Protein AF-A0AAD3ZHZ3-F1 (afdb_monomer)

Nearest PDB structures (foldseek):
  3f2b-assembly1_A  TM=9.298E-01  e=1.050E-28  Geobacillus kaustophilus
  3f2d-assembly1_A  TM=8.666E-01  e=8.266E-29  Geobacillus kaustophilus
  4jom-assembly1_A  TM=8.294E-01  e=5.078E-11  Escherichia coli K-12
  4gx9-assembly2_B  TM=8.125E-01  e=3.997E-11  Escherichia coli K-12
  4gx8-assembly1_A  TM=8.086E-01  e=4.244E-11  Escherichia coli K-12

Structure (mmCIF, N/CA/C/O backbone):
data_AF-A0AAD3ZHZ3-F1
#
_entry.id   AF-A0AAD3ZHZ3-F1
#
loop_
_atom_site.group_PDB
_atom_site.id
_atom_site.type_symbol
_atom_site.label_atom_id
_atom_site.label_alt_id
_atom_site.label_comp_id
_atom_site.label_asym_id
_atom_site.label_entity_id
_atom_site.label_seq_id
_atom_site.pdbx_PDB_ins_code
_atom_site.Cartn_x
_atom_site.Cartn_y
_atom_site.Cartn_z
_atom_site.occupancy
_atom_site.B_iso_or_equiv
_atom_site.auth_seq_id
_atom_site.auth_comp_id
_atom_site.auth_asym_id
_atom_site.auth_atom_id
_atom_site.pdbx_PDB_model_num
ATOM 1 N N . MET A 1 1 ? 20.723 -17.368 -16.466 1.00 86.06 1 MET A N 1
ATOM 2 C CA . MET A 1 1 ? 21.170 -17.571 -15.073 1.00 86.06 1 MET A CA 1
ATOM 3 C C . MET A 1 1 ? 20.750 -16.367 -14.244 1.00 86.06 1 MET A C 1
ATOM 5 O O . MET A 1 1 ? 20.610 -15.305 -14.849 1.00 86.06 1 MET A O 1
ATOM 9 N N . PRO A 1 2 ? 20.516 -16.524 -12.931 1.00 89.25 2 PRO A N 1
ATOM 10 C CA . PRO A 1 2 ? 20.309 -15.395 -12.025 1.00 89.25 2 PRO A CA 1
ATOM 11 C C . PRO A 1 2 ? 21.528 -14.468 -12.010 1.00 89.25 2 PRO A C 1
ATOM 13 O O . PRO A 1 2 ? 22.662 -14.941 -12.095 1.00 89.25 2 PRO A O 1
ATOM 16 N N . ILE A 1 3 ? 21.303 -13.160 -11.902 1.00 90.56 3 ILE A N 1
ATOM 17 C CA . ILE A 1 3 ? 22.370 -12.152 -11.933 1.00 90.56 3 ILE A CA 1
ATOM 18 C C . ILE A 1 3 ? 23.252 -12.253 -10.683 1.00 90.56 3 ILE A C 1
ATOM 20 O O . ILE A 1 3 ? 24.465 -12.127 -10.804 1.00 90.56 3 ILE A O 1
ATOM 24 N N . LYS A 1 4 ? 22.688 -12.597 -9.517 1.00 90.06 4 LYS A N 1
ATOM 25 C CA . LYS A 1 4 ? 23.453 -12.813 -8.269 1.00 90.06 4 LYS A CA 1
ATOM 26 C C . LYS A 1 4 ? 24.566 -13.869 -8.364 1.00 90.06 4 LYS A C 1
ATOM 28 O O . LYS A 1 4 ? 25.476 -13.881 -7.543 1.00 90.06 4 LYS A O 1
ATOM 33 N N . ASP A 1 5 ? 24.471 -14.788 -9.328 1.00 87.94 5 ASP A N 1
ATOM 34 C CA . ASP A 1 5 ? 25.435 -15.878 -9.500 1.00 87.94 5 ASP A CA 1
ATOM 35 C C . ASP A 1 5 ? 26.589 -15.465 -10.441 1.00 87.94 5 ASP A C 1
ATOM 37 O O . ASP A 1 5 ? 27.497 -16.252 -10.714 1.00 87.94 5 ASP A O 1
ATOM 41 N N . LEU A 1 6 ? 26.572 -14.229 -10.953 1.00 85.31 6 LEU A N 1
ATOM 42 C CA . LEU A 1 6 ? 27.539 -13.719 -11.915 1.00 85.31 6 LEU A CA 1
ATOM 43 C C . LEU A 1 6 ? 28.806 -13.224 -11.203 1.00 85.31 6 LEU A C 1
ATOM 45 O O . LEU A 1 6 ? 28.821 -12.202 -10.528 1.00 85.31 6 LEU A O 1
ATOM 49 N N . THR A 1 7 ? 29.909 -13.947 -11.389 1.00 73.75 7 THR A N 1
ATOM 50 C CA . THR A 1 7 ? 31.174 -13.707 -10.663 1.00 73.75 7 THR A CA 1
ATOM 51 C C . THR A 1 7 ? 32.251 -12.991 -11.490 1.00 73.75 7 THR A C 1
ATOM 53 O O . THR A 1 7 ? 33.363 -12.779 -11.013 1.00 73.75 7 THR A O 1
ATOM 56 N N . GLY A 1 8 ? 31.972 -12.641 -12.753 1.00 65.25 8 GLY A N 1
ATOM 57 C CA . GLY A 1 8 ? 32.906 -11.938 -13.652 1.00 65.25 8 GLY A CA 1
ATOM 58 C C . GLY A 1 8 ? 34.074 -12.785 -14.193 1.00 65.25 8 GLY A C 1
ATOM 59 O O . GLY A 1 8 ? 34.659 -12.433 -15.216 1.00 65.25 8 GLY A O 1
ATOM 60 N N . GLY A 1 9 ? 34.391 -13.924 -13.565 1.00 62.69 9 GLY A N 1
ATOM 61 C CA . GLY A 1 9 ? 35.457 -14.853 -13.971 1.00 62.69 9 GLY A CA 1
ATOM 62 C C . GLY A 1 9 ? 35.044 -15.932 -14.980 1.00 62.69 9 GLY A C 1
ATOM 63 O O . GLY A 1 9 ? 35.869 -16.767 -15.363 1.00 62.69 9 GLY A O 1
ATOM 64 N N . GLU A 1 10 ? 33.781 -15.951 -15.407 1.00 64.75 10 GLU A N 1
ATOM 65 C CA . GLU A 1 10 ? 33.266 -16.977 -16.311 1.00 64.75 10 GLU A CA 1
ATOM 66 C C . GLU A 1 10 ? 33.862 -16.843 -17.718 1.00 64.75 10 GLU A C 1
ATOM 68 O O . GLU A 1 10 ? 33.639 -15.869 -18.436 1.00 64.75 10 GLU A O 1
ATOM 73 N N . LYS A 1 11 ? 34.611 -17.864 -18.150 1.00 58.88 11 LYS A N 1
ATOM 74 C CA . LYS A 1 11 ? 35.133 -17.963 -19.518 1.00 58.88 11 LYS A CA 1
ATOM 75 C C . LYS A 1 11 ? 34.020 -18.427 -20.462 1.00 58.88 11 LYS A C 1
ATOM 77 O O . LYS A 1 11 ? 34.008 -19.580 -20.886 1.00 58.88 11 LYS A O 1
ATOM 82 N N . GLY A 1 12 ? 33.070 -17.551 -20.786 1.00 77.75 12 GLY A N 1
ATOM 83 C CA . GLY A 1 12 ? 31.964 -17.907 -21.674 1.00 77.75 12 GLY A CA 1
ATOM 84 C C . GLY A 1 12 ? 30.974 -16.785 -21.975 1.00 77.75 12 GLY A C 1
ATOM 85 O O . GLY A 1 12 ? 31.059 -15.681 -21.439 1.00 77.75 12 GLY A O 1
ATOM 86 N N . LYS A 1 13 ? 30.027 -17.086 -22.874 1.00 86.75 13 LYS A N 1
ATOM 87 C CA . LYS A 1 13 ? 28.818 -16.272 -23.043 1.00 86.75 13 LYS A CA 1
ATOM 88 C C . LYS A 1 13 ? 27.796 -16.687 -21.988 1.00 86.75 13 LYS A C 1
ATOM 90 O O . LYS A 1 13 ? 27.438 -17.861 -21.929 1.00 86.75 13 LYS A O 1
ATOM 95 N N . VAL A 1 14 ? 27.301 -15.724 -21.229 1.00 90.94 14 VAL A N 1
ATOM 96 C CA . VAL A 1 14 ? 26.225 -15.879 -20.249 1.00 90.94 14 VAL A CA 1
ATOM 97 C C . VAL A 1 14 ? 24.918 -15.386 -20.844 1.00 90.94 14 VAL A C 1
ATOM 99 O O . VAL A 1 14 ? 24.920 -14.560 -21.751 1.00 90.94 14 VAL A O 1
ATOM 102 N N . THR A 1 15 ? 23.793 -15.913 -20.367 1.00 92.00 15 THR A N 1
ATOM 103 C CA . THR A 1 15 ? 22.460 -15.406 -20.724 1.00 92.00 15 THR A CA 1
ATOM 104 C C . THR A 1 15 ? 21.742 -14.968 -19.460 1.00 92.00 15 THR A C 1
ATOM 106 O O . THR A 1 15 ? 21.564 -15.781 -18.546 1.00 92.00 15 THR A O 1
ATOM 109 N N . ILE A 1 16 ? 21.337 -13.703 -19.417 1.00 92.06 16 ILE A N 1
ATOM 110 C CA . ILE A 1 16 ? 20.593 -13.091 -18.315 1.00 92.06 16 ILE A CA 1
ATOM 111 C C . ILE A 1 16 ? 19.259 -12.547 -18.827 1.00 92.06 16 ILE A C 1
ATOM 113 O O . ILE A 1 16 ? 19.098 -12.291 -20.020 1.00 92.06 16 ILE A O 1
ATOM 117 N N . ALA A 1 17 ? 18.306 -12.376 -17.920 1.00 92.75 17 ALA A N 1
ATOM 118 C CA . ALA A 1 17 ? 17.041 -11.713 -18.193 1.00 92.75 17 ALA A CA 1
ATOM 119 C C . ALA A 1 17 ? 16.753 -10.738 -17.054 1.00 92.75 17 ALA A C 1
ATOM 121 O O . ALA A 1 17 ? 16.973 -11.090 -15.897 1.00 92.75 17 ALA A O 1
ATOM 122 N N . GLY A 1 18 ? 16.281 -9.534 -17.363 1.00 92.75 18 GLY A N 1
ATOM 123 C CA . GLY A 1 18 ? 16.033 -8.533 -16.331 1.00 92.75 18 GLY A CA 1
ATOM 124 C C . GLY A 1 18 ? 15.421 -7.241 -16.849 1.00 92.75 18 GLY A C 1
ATOM 125 O O . GLY A 1 18 ? 15.265 -7.038 -18.052 1.00 92.75 18 GLY A O 1
ATOM 126 N N . GLU A 1 19 ? 15.055 -6.386 -15.904 1.00 94.44 19 GLU A N 1
ATOM 127 C CA . GLU A 1 19 ? 14.573 -5.029 -16.127 1.00 94.44 19 GLU A CA 1
ATOM 128 C C . GLU A 1 19 ? 15.764 -4.098 -16.342 1.00 94.44 19 GLU A C 1
ATOM 130 O O . GLU A 1 19 ? 16.708 -4.087 -15.548 1.00 94.44 19 GLU A O 1
ATOM 135 N N . VAL A 1 20 ? 15.715 -3.297 -17.399 1.00 94.75 20 VAL A N 1
ATOM 136 C CA . VAL A 1 20 ? 16.660 -2.207 -17.628 1.00 94.75 20 VAL A CA 1
ATOM 137 C C . VAL A 1 20 ? 16.284 -1.052 -16.705 1.00 94.75 20 VAL A C 1
ATOM 139 O O . VAL A 1 20 ? 15.193 -0.501 -16.824 1.00 94.75 20 VAL A O 1
ATOM 142 N N . VAL A 1 21 ? 17.169 -0.666 -15.787 1.00 95.50 21 VAL A N 1
ATOM 143 C CA . VAL A 1 21 ? 16.919 0.442 -14.843 1.00 95.50 21 VAL A CA 1
ATOM 144 C C . VAL A 1 21 ? 17.585 1.745 -15.273 1.00 95.50 21 VAL A C 1
ATOM 146 O O . VAL A 1 21 ? 17.097 2.823 -14.941 1.00 95.50 21 VAL A O 1
ATOM 149 N N . GLU A 1 22 ? 18.665 1.657 -16.047 1.00 95.44 22 GLU A N 1
ATOM 150 C CA . GLU A 1 22 ? 19.401 2.809 -16.565 1.00 95.44 22 GLU A CA 1
ATOM 151 C C . GLU A 1 22 ? 19.914 2.517 -17.977 1.00 95.44 22 GLU A C 1
ATOM 153 O O . GLU A 1 22 ? 20.335 1.394 -18.268 1.00 95.44 22 GLU A O 1
ATOM 158 N N . VAL A 1 23 ? 19.886 3.536 -18.842 1.00 95.00 23 VAL A N 1
ATOM 159 C CA . VAL A 1 23 ? 20.406 3.493 -20.215 1.00 95.00 23 VAL A CA 1
ATOM 160 C C . VAL A 1 23 ? 21.213 4.759 -20.486 1.00 95.00 23 VAL A C 1
ATOM 162 O O . VAL A 1 23 ? 20.704 5.871 -20.351 1.00 95.00 23 VAL A O 1
ATOM 165 N N . GLY A 1 24 ? 22.460 4.598 -20.920 1.00 93.38 24 GLY A N 1
ATOM 166 C CA . GLY A 1 24 ? 23.342 5.676 -21.349 1.00 93.38 24 GLY A CA 1
ATOM 167 C C . GLY A 1 24 ? 23.922 5.397 -22.730 1.00 93.38 24 GLY A C 1
ATOM 168 O O . GLY A 1 24 ? 24.337 4.281 -23.017 1.00 93.38 24 GLY A O 1
ATOM 169 N N . TRP A 1 25 ? 23.991 6.419 -23.581 1.00 93.00 25 TRP A N 1
ATOM 170 C CA . TRP A 1 25 ? 24.540 6.305 -24.935 1.00 93.00 25 TRP A CA 1
ATOM 171 C C . TRP A 1 25 ? 25.722 7.250 -25.121 1.00 93.00 25 TRP A C 1
ATOM 173 O O . TRP A 1 25 ? 25.642 8.424 -24.751 1.00 93.00 25 TRP A O 1
ATOM 183 N N . ARG A 1 26 ? 26.797 6.770 -25.743 1.00 90.31 26 ARG A N 1
ATOM 184 C CA . ARG A 1 26 ? 27.962 7.579 -26.119 1.00 90.31 26 ARG A CA 1
ATOM 185 C C . ARG A 1 26 ? 28.335 7.312 -27.570 1.00 90.31 26 ARG A C 1
ATOM 187 O O . ARG A 1 26 ? 28.249 6.185 -28.035 1.00 90.31 26 ARG A O 1
ATOM 194 N N . SER A 1 27 ? 28.749 8.353 -28.282 1.00 86.88 27 SER A N 1
ATOM 195 C CA . SER A 1 27 ? 29.272 8.233 -29.645 1.00 86.88 27 SER A CA 1
ATOM 196 C C . SER A 1 27 ? 30.789 8.338 -29.620 1.00 86.88 27 SER A C 1
ATOM 198 O O . SER A 1 27 ? 31.339 9.191 -28.920 1.00 86.88 27 SER A O 1
ATOM 200 N N . ASN A 1 28 ? 31.465 7.482 -30.380 1.00 80.50 28 ASN A N 1
ATOM 201 C CA . ASN A 1 28 ? 32.910 7.552 -30.531 1.00 80.50 28 ASN A CA 1
ATOM 202 C C . ASN A 1 28 ? 33.309 8.462 -31.706 1.00 80.50 28 ASN A C 1
ATOM 204 O O . ASN A 1 28 ? 32.485 8.878 -32.522 1.00 80.50 28 ASN A O 1
ATOM 208 N N . GLN A 1 29 ? 34.604 8.775 -31.799 1.00 77.31 29 GLN A N 1
ATOM 209 C CA . GLN A 1 29 ? 35.159 9.641 -32.851 1.00 77.31 29 GLN A CA 1
ATOM 210 C C . GLN A 1 29 ? 35.003 9.061 -34.270 1.00 77.31 29 GLN A C 1
ATOM 212 O O . GLN A 1 29 ? 35.158 9.789 -35.245 1.00 77.31 29 GLN A O 1
ATOM 217 N N . PHE A 1 30 ? 34.681 7.769 -34.386 1.00 76.06 30 PHE A N 1
ATOM 218 C CA . PHE A 1 30 ? 34.495 7.042 -35.643 1.00 76.06 30 PHE A CA 1
ATOM 219 C C . PHE A 1 30 ? 33.017 6.912 -36.049 1.00 76.06 30 PHE A C 1
ATOM 221 O O . PHE A 1 30 ? 32.706 6.192 -36.993 1.00 76.06 30 PHE A O 1
ATOM 228 N N . GLY A 1 31 ? 32.103 7.591 -35.345 1.00 77.81 31 GLY A N 1
ATOM 229 C CA . GLY A 1 31 ? 30.670 7.590 -35.648 1.00 77.81 31 GLY A CA 1
ATOM 230 C C . GLY A 1 31 ? 29.904 6.357 -35.158 1.00 77.81 31 GLY A C 1
ATOM 231 O O . GLY A 1 31 ? 28.696 6.297 -35.359 1.00 77.81 31 GLY A O 1
ATOM 232 N N . LYS A 1 32 ? 30.565 5.407 -34.486 1.00 85.94 32 LYS A N 1
ATOM 233 C CA . LYS A 1 32 ? 29.906 4.269 -33.831 1.00 85.94 32 LYS A CA 1
ATOM 234 C C . LYS A 1 32 ? 29.327 4.680 -32.480 1.00 85.94 32 LYS A C 1
ATOM 236 O O . LYS A 1 32 ? 29.812 5.611 -31.826 1.00 85.94 32 LYS A O 1
ATOM 241 N N . VAL A 1 33 ? 28.293 3.963 -32.059 1.00 89.88 33 VAL A N 1
ATOM 242 C CA . VAL A 1 33 ? 27.574 4.182 -30.806 1.00 89.88 33 VAL A CA 1
ATOM 243 C C . VAL A 1 33 ? 27.898 3.061 -29.817 1.00 89.88 33 VAL A C 1
ATOM 245 O O . VAL A 1 33 ? 27.955 1.886 -30.169 1.00 89.88 33 VAL A O 1
ATOM 248 N N . GLU A 1 34 ? 28.101 3.438 -28.560 1.00 90.00 34 GLU A N 1
ATOM 249 C CA . GLU A 1 34 ? 28.230 2.538 -27.418 1.00 90.00 34 GLU A CA 1
ATOM 250 C C . GLU A 1 34 ? 27.065 2.781 -26.452 1.00 90.00 34 GLU A C 1
ATOM 252 O O . GLU A 1 34 ? 26.711 3.930 -26.158 1.00 90.00 34 GLU A O 1
ATOM 257 N N . GLY A 1 35 ? 26.466 1.696 -25.966 1.00 91.44 35 GLY A N 1
ATOM 258 C CA . GLY A 1 35 ? 25.399 1.716 -24.970 1.00 91.44 35 GLY A CA 1
ATOM 259 C C . GLY A 1 35 ? 25.882 1.162 -23.635 1.00 91.44 35 GLY A C 1
ATOM 260 O O . GLY A 1 35 ? 26.496 0.102 -23.594 1.00 91.44 35 GLY A O 1
ATOM 261 N N . THR A 1 36 ? 25.575 1.840 -22.537 1.00 93.44 36 THR A N 1
ATOM 262 C CA . THR A 1 36 ? 25.755 1.323 -21.177 1.00 93.44 36 THR A CA 1
ATOM 263 C C . THR A 1 36 ? 24.384 1.139 -20.554 1.00 93.44 36 THR A C 1
ATOM 265 O O . THR A 1 36 ? 23.619 2.095 -20.455 1.00 93.44 36 THR A O 1
ATOM 268 N N . LEU A 1 37 ? 24.083 -0.080 -20.126 1.00 95.00 37 LEU A N 1
ATOM 269 C CA . LEU A 1 37 ? 22.836 -0.446 -19.469 1.00 95.00 37 LEU A CA 1
ATOM 270 C C . LEU A 1 37 ? 23.131 -0.922 -18.053 1.00 95.00 37 LEU A C 1
ATOM 272 O O . LEU A 1 37 ? 24.155 -1.564 -17.810 1.00 95.00 37 LEU A O 1
ATOM 276 N N . VAL A 1 38 ? 22.197 -0.686 -17.143 1.00 95.06 38 VAL A N 1
ATOM 277 C CA . VAL A 1 38 ? 22.144 -1.389 -15.859 1.00 95.06 38 VAL A CA 1
ATOM 278 C C . VAL A 1 38 ? 20.901 -2.266 -15.877 1.00 95.06 38 VAL A C 1
ATOM 280 O O . VAL A 1 38 ? 19.797 -1.769 -16.103 1.00 95.06 38 VAL A O 1
ATOM 283 N N . VAL A 1 39 ? 21.087 -3.572 -15.686 1.00 94.94 39 VAL A N 1
ATOM 284 C CA . VAL A 1 39 ? 20.018 -4.577 -15.763 1.00 94.94 39 VAL A CA 1
ATOM 285 C C . VAL A 1 39 ? 19.902 -5.299 -14.428 1.00 94.94 39 VAL A C 1
ATOM 287 O O . VAL A 1 39 ? 20.914 -5.738 -13.885 1.00 94.94 39 VAL A O 1
ATOM 290 N N . THR A 1 40 ? 18.681 -5.452 -13.915 1.00 94.44 40 THR A N 1
ATOM 291 C CA . THR A 1 40 ? 18.400 -6.182 -12.671 1.00 94.44 40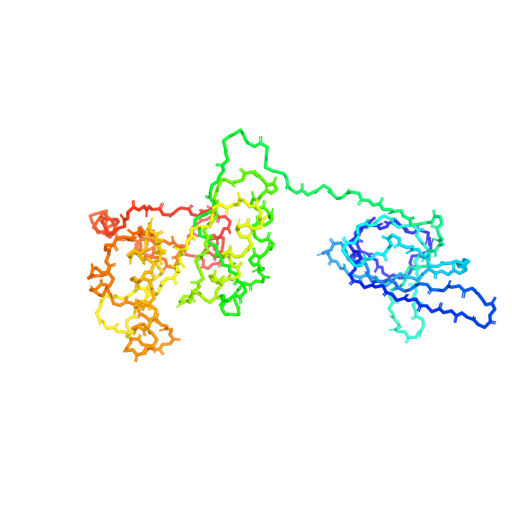 THR A CA 1
ATOM 292 C C . THR A 1 40 ? 17.351 -7.269 -12.871 1.00 94.44 40 THR A C 1
ATOM 294 O O . THR A 1 40 ? 16.336 -7.065 -13.532 1.00 94.44 40 THR A O 1
ATOM 297 N N . ASP A 1 41 ? 17.556 -8.427 -12.251 1.00 92.00 41 ASP A N 1
ATOM 298 C CA . ASP A 1 41 ? 16.557 -9.495 -12.139 1.00 92.00 41 ASP A CA 1
ATOM 299 C C . ASP A 1 41 ? 15.879 -9.499 -10.756 1.00 92.00 41 ASP A C 1
ATOM 301 O O . ASP A 1 41 ? 15.158 -10.434 -10.410 1.00 92.00 41 ASP A O 1
ATOM 305 N N . ARG A 1 42 ? 16.110 -8.436 -9.967 1.00 90.31 42 ARG A N 1
ATOM 306 C CA . ARG A 1 42 ? 15.724 -8.266 -8.555 1.00 90.31 42 ARG A CA 1
ATOM 307 C C . ARG A 1 42 ? 16.437 -9.191 -7.567 1.00 90.31 42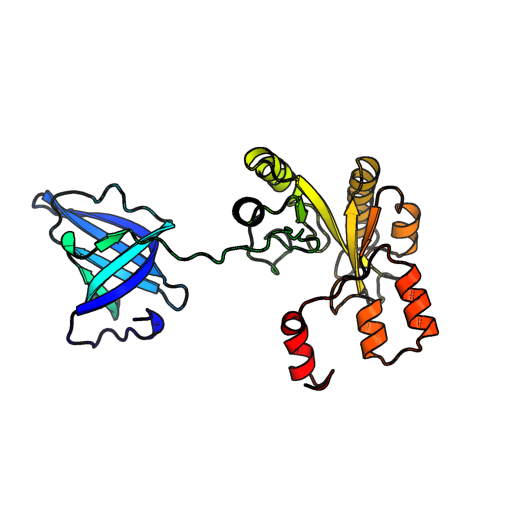 ARG A C 1
ATOM 309 O O . ARG A 1 42 ? 16.167 -9.090 -6.373 1.00 90.31 42 ARG A O 1
ATOM 316 N N . THR A 1 43 ? 17.337 -10.056 -8.030 1.00 92.00 43 THR A N 1
ATOM 317 C CA . THR A 1 43 ? 18.282 -10.773 -7.165 1.00 92.00 43 THR A CA 1
ATOM 318 C C . THR A 1 43 ? 19.593 -10.006 -7.038 1.00 92.00 43 THR A C 1
ATOM 320 O O . THR A 1 43 ? 20.127 -9.922 -5.937 1.00 92.00 43 THR A O 1
ATOM 323 N N . ASP A 1 44 ? 20.058 -9.406 -8.136 1.00 92.56 44 ASP A N 1
ATOM 324 C CA . ASP A 1 44 ? 21.192 -8.479 -8.183 1.00 92.56 44 ASP A CA 1
ATOM 325 C C . ASP A 1 44 ? 21.077 -7.568 -9.427 1.00 92.56 44 ASP A C 1
ATOM 327 O O . ASP A 1 44 ? 20.075 -7.605 -10.154 1.00 92.56 44 ASP A O 1
ATOM 331 N N . SER A 1 45 ? 22.069 -6.714 -9.667 1.00 94.00 45 SER A N 1
ATOM 332 C CA . SER A 1 45 ? 22.169 -5.834 -10.832 1.00 94.00 45 SER A CA 1
ATOM 333 C C . SER A 1 45 ? 23.541 -5.950 -11.486 1.00 94.00 45 SER A C 1
ATOM 335 O O . SER A 1 45 ? 24.554 -6.076 -10.809 1.00 94.00 45 SER A O 1
ATOM 337 N N . VAL A 1 46 ? 23.591 -5.868 -12.814 1.00 93.69 46 VAL A N 1
ATOM 338 C CA . VAL A 1 46 ? 24.849 -5.929 -13.568 1.00 93.69 46 VAL A CA 1
ATOM 339 C C . VAL A 1 46 ? 24.896 -4.867 -14.654 1.00 93.69 46 VAL A C 1
ATOM 341 O O . VAL A 1 46 ? 23.885 -4.522 -15.275 1.00 93.69 46 VAL A O 1
ATOM 344 N N . LYS A 1 47 ? 26.103 -4.358 -14.897 1.00 94.00 47 LYS A N 1
ATOM 345 C CA . LYS A 1 47 ? 26.393 -3.438 -15.992 1.00 94.00 47 LYS A CA 1
ATOM 346 C C . LYS A 1 47 ? 26.536 -4.216 -17.294 1.00 94.00 47 LYS A C 1
ATOM 348 O O . LYS A 1 47 ? 27.301 -5.178 -17.381 1.00 94.00 47 LYS A O 1
ATOM 353 N N . VAL A 1 48 ? 25.839 -3.768 -18.327 1.00 93.81 48 VAL A N 1
ATOM 354 C CA . VAL A 1 48 ? 25.957 -4.312 -19.677 1.00 93.81 48 VAL A CA 1
ATOM 355 C C . VAL A 1 48 ? 26.470 -3.226 -20.606 1.00 93.81 48 VAL A C 1
ATOM 357 O O . VAL A 1 48 ? 25.925 -2.125 -20.635 1.00 93.81 48 VAL A O 1
ATOM 360 N N . ARG A 1 49 ? 27.515 -3.527 -21.374 1.00 92.94 49 ARG A N 1
ATOM 361 C CA . ARG A 1 49 ? 28.014 -2.644 -22.428 1.00 92.94 49 ARG A CA 1
ATOM 362 C C . ARG A 1 49 ? 27.680 -3.230 -23.792 1.00 92.94 49 ARG A C 1
ATOM 364 O O . ARG A 1 49 ? 28.076 -4.354 -24.103 1.00 92.94 49 ARG A O 1
ATOM 371 N N . LEU A 1 50 ? 26.980 -2.434 -24.586 1.00 92.00 50 LEU A N 1
ATOM 372 C CA . LEU A 1 50 ? 26.743 -2.661 -25.999 1.00 92.00 50 LEU A CA 1
ATOM 373 C C . LEU A 1 50 ? 27.809 -1.918 -26.800 1.00 92.00 50 LEU A C 1
ATOM 375 O O . LEU A 1 50 ? 27.946 -0.701 -2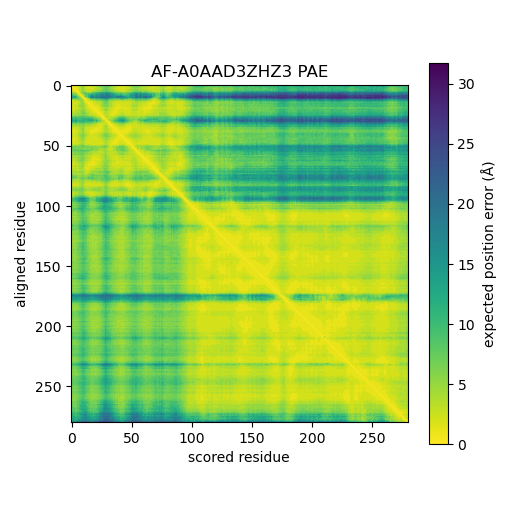6.662 1.00 92.00 50 LEU A O 1
ATOM 379 N N . THR A 1 51 ? 28.574 -2.640 -27.612 1.00 86.19 51 THR A N 1
ATOM 380 C CA . THR A 1 51 ? 29.669 -2.077 -28.417 1.00 86.19 51 THR A CA 1
ATOM 381 C C . THR A 1 51 ? 29.407 -2.248 -29.910 1.00 86.19 51 THR A C 1
ATOM 383 O O . THR A 1 51 ? 28.609 -3.090 -30.314 1.00 86.19 51 THR A O 1
ATOM 386 N N . ASP A 1 52 ? 30.109 -1.459 -30.728 1.00 81.94 52 ASP A N 1
ATOM 387 C CA . ASP A 1 52 ? 30.117 -1.541 -32.198 1.00 81.94 52 ASP A CA 1
ATOM 388 C C . ASP A 1 52 ? 28.779 -1.250 -32.913 1.00 81.94 52 ASP A C 1
ATOM 390 O O . ASP A 1 52 ? 28.625 -1.584 -34.091 1.00 81.94 52 ASP A O 1
ATOM 394 N N . LEU A 1 53 ? 27.847 -0.551 -32.254 1.00 84.94 53 LEU A N 1
ATOM 395 C CA . LEU A 1 53 ? 26.530 -0.231 -32.816 1.00 84.94 53 LEU A CA 1
ATOM 396 C C . LEU A 1 53 ? 26.606 0.877 -33.878 1.00 84.94 53 LEU A C 1
ATOM 398 O O . LEU A 1 53 ? 27.355 1.848 -33.733 1.00 84.94 53 LEU A O 1
ATOM 402 N N . ASP A 1 54 ? 25.791 0.760 -34.928 1.00 83.94 54 ASP A N 1
ATOM 403 C CA . ASP A 1 54 ? 25.641 1.797 -35.962 1.00 83.94 54 ASP A CA 1
ATOM 404 C C . ASP A 1 54 ? 24.720 2.943 -35.521 1.00 83.94 54 ASP A C 1
ATOM 406 O O . ASP A 1 54 ? 24.902 4.091 -35.928 1.00 83.94 54 ASP A O 1
ATOM 410 N N . ALA A 1 55 ? 23.748 2.650 -34.657 1.00 85.00 55 ALA A N 1
ATOM 411 C CA . ALA A 1 55 ? 22.800 3.617 -34.122 1.00 85.00 55 ALA A CA 1
ATOM 412 C C . ALA A 1 55 ? 22.388 3.259 -32.687 1.00 85.00 55 ALA A C 1
ATOM 414 O O . ALA A 1 55 ? 22.725 2.201 -32.157 1.00 85.00 55 ALA A O 1
ATOM 415 N N . LYS A 1 56 ? 21.656 4.169 -32.038 1.00 87.50 56 LYS A N 1
ATOM 416 C CA . LYS A 1 56 ? 21.017 3.887 -30.747 1.00 87.50 56 LYS A CA 1
ATOM 417 C C . LYS A 1 56 ? 19.855 2.920 -30.953 1.00 87.50 56 LYS A C 1
ATOM 419 O O . LYS A 1 56 ? 19.117 3.042 -31.926 1.00 87.50 56 LYS A O 1
ATOM 424 N N . ILE A 1 57 ? 19.645 2.035 -29.987 1.00 87.12 57 ILE A N 1
ATOM 425 C CA . ILE A 1 57 ? 18.488 1.141 -29.972 1.00 87.12 57 ILE A CA 1
ATOM 426 C C . ILE A 1 57 ? 17.291 1.920 -29.410 1.00 87.12 57 ILE A C 1
ATOM 428 O O . ILE A 1 57 ? 17.222 2.162 -28.208 1.00 87.12 57 ILE A O 1
ATOM 432 N N . GLU A 1 58 ? 16.368 2.347 -30.277 1.00 88.38 58 GLU A N 1
ATOM 433 C CA . GLU A 1 58 ? 15.274 3.265 -29.902 1.00 88.38 58 GLU A CA 1
ATOM 434 C C . GLU A 1 58 ? 14.271 2.671 -28.908 1.00 88.38 58 GLU A C 1
ATOM 436 O O . GLU A 1 58 ? 13.727 3.397 -28.083 1.00 88.38 58 GLU A O 1
ATOM 441 N N . TRP A 1 59 ? 14.038 1.357 -28.958 1.00 90.44 59 TRP A N 1
ATOM 442 C CA . TRP A 1 59 ? 13.090 0.680 -28.068 1.00 90.44 59 TRP A CA 1
ATOM 443 C C . TRP A 1 59 ? 13.644 0.430 -26.658 1.00 90.44 59 TRP A C 1
ATOM 445 O O . TRP A 1 59 ? 12.919 -0.048 -25.790 1.00 90.44 59 TRP A O 1
ATOM 455 N N . LEU A 1 60 ? 14.929 0.708 -26.426 1.00 90.94 60 LEU A N 1
ATOM 456 C CA . LEU A 1 60 ? 15.603 0.389 -25.177 1.00 90.94 60 LEU A CA 1
ATOM 457 C C . LEU A 1 60 ? 15.534 1.571 -24.204 1.00 90.94 60 LEU A C 1
ATOM 459 O O . LEU A 1 60 ? 16.374 2.473 -24.225 1.00 90.94 60 LEU A O 1
ATOM 463 N N . GLU A 1 61 ? 14.539 1.533 -23.323 1.00 91.94 61 GLU A N 1
ATOM 464 C CA . GLU A 1 61 ? 14.295 2.551 -22.297 1.00 91.94 61 GLU A CA 1
ATOM 465 C C . GLU A 1 61 ? 14.209 1.949 -20.879 1.00 91.94 61 GLU A C 1
ATOM 467 O O . GLU A 1 61 ? 13.922 0.752 -20.737 1.00 91.94 61 GLU A O 1
ATOM 472 N N . PRO A 1 62 ? 14.445 2.743 -19.812 1.00 93.25 62 PRO A N 1
ATOM 473 C CA . PRO A 1 62 ? 14.230 2.286 -18.440 1.00 93.25 62 PRO A CA 1
ATOM 474 C C . PRO A 1 62 ? 12.817 1.719 -18.230 1.00 93.25 62 PRO A C 1
ATOM 476 O O . PRO A 1 62 ? 11.826 2.347 -18.594 1.00 93.25 62 PRO A O 1
ATOM 479 N N . GLY A 1 63 ? 12.727 0.535 -17.623 1.00 88.75 63 GLY A N 1
ATOM 480 C CA . GLY A 1 63 ? 11.495 -0.244 -17.455 1.00 88.75 63 GLY A CA 1
ATOM 481 C C . GLY A 1 63 ? 11.289 -1.335 -18.514 1.00 88.75 63 GLY A C 1
ATOM 482 O O . GLY A 1 63 ? 10.422 -2.192 -18.342 1.00 88.75 63 GLY A O 1
ATOM 483 N N . THR A 1 64 ? 12.098 -1.355 -19.580 1.00 91.31 64 THR A N 1
ATOM 484 C CA . THR A 1 64 ? 12.069 -2.432 -20.580 1.00 91.31 64 THR A CA 1
ATOM 485 C C . THR A 1 64 ? 12.651 -3.709 -19.991 1.00 91.31 64 THR A C 1
ATOM 487 O O . THR A 1 64 ? 13.722 -3.694 -19.384 1.00 91.31 64 THR A O 1
ATOM 490 N N . TYR A 1 65 ? 11.981 -4.836 -20.210 1.00 92.50 65 TYR A N 1
ATOM 491 C CA . TYR A 1 65 ? 12.535 -6.143 -19.883 1.00 92.50 65 TYR A CA 1
ATOM 492 C C . TYR A 1 65 ? 13.254 -6.732 -21.083 1.00 92.50 65 TYR A C 1
ATOM 494 O O . TYR A 1 65 ? 12.728 -6.748 -22.196 1.00 92.50 65 TYR A O 1
ATOM 502 N N . VAL A 1 66 ? 14.460 -7.231 -20.846 1.00 93.56 66 VAL A N 1
ATOM 503 C CA . VAL A 1 66 ? 15.329 -7.764 -21.893 1.00 93.56 66 VAL A CA 1
ATOM 504 C C . VAL A 1 66 ? 15.842 -9.142 -21.521 1.00 93.56 66 VAL A C 1
ATOM 506 O O . VAL A 1 66 ? 16.057 -9.451 -20.348 1.00 93.56 66 VAL A O 1
ATOM 509 N N . VAL A 1 67 ? 16.055 -9.968 -22.539 1.00 93.50 67 VAL A N 1
ATOM 510 C CA . VAL A 1 67 ? 16.936 -11.134 -22.465 1.00 93.50 67 VAL A CA 1
ATOM 511 C C . VAL A 1 67 ? 18.203 -10.773 -23.219 1.00 93.50 67 VAL A C 1
ATOM 513 O O . VAL A 1 67 ? 18.145 -10.264 -24.339 1.00 93.50 67 VAL A O 1
ATOM 516 N N . LEU A 1 68 ? 19.346 -11.022 -22.590 1.00 92.44 68 LEU A N 1
ATOM 517 C CA . LEU A 1 68 ? 20.644 -10.646 -23.121 1.00 92.44 68 LEU A CA 1
ATOM 518 C C . LEU A 1 68 ? 21.626 -11.805 -23.031 1.00 92.44 68 LEU A C 1
ATOM 520 O O . LEU A 1 68 ? 21.739 -12.456 -21.990 1.00 92.44 68 LEU A O 1
ATOM 524 N N . ARG A 1 69 ? 22.366 -12.037 -24.115 1.00 93.25 69 ARG A N 1
ATOM 525 C CA . ARG A 1 69 ? 23.406 -13.061 -24.196 1.00 93.25 69 ARG A CA 1
ATOM 526 C C . ARG A 1 69 ? 24.756 -12.441 -24.536 1.00 93.25 69 ARG A C 1
ATOM 528 O O . ARG A 1 69 ? 25.067 -12.281 -25.702 1.00 93.25 69 ARG A O 1
ATOM 535 N N . GLY A 1 70 ? 25.597 -12.181 -23.543 1.00 92.00 70 GLY A N 1
ATOM 536 C CA . GLY A 1 70 ? 26.901 -11.543 -23.759 1.00 92.00 70 GLY A CA 1
ATOM 537 C C . GLY A 1 70 ? 28.058 -12.288 -23.110 1.00 92.00 70 GLY A C 1
ATOM 538 O O . GLY A 1 70 ? 27.869 -13.262 -22.386 1.00 92.00 70 GLY A O 1
ATOM 539 N N . ARG A 1 71 ? 29.288 -11.845 -23.369 1.00 90.81 71 ARG A N 1
ATOM 540 C CA . ARG A 1 71 ? 30.487 -12.358 -22.690 1.00 90.81 71 ARG A CA 1
ATOM 541 C C . ARG A 1 71 ? 30.602 -11.716 -21.314 1.00 90.81 71 ARG A C 1
ATOM 543 O O . ARG A 1 71 ? 30.646 -10.492 -21.223 1.00 90.81 71 ARG A O 1
ATOM 550 N N . SER A 1 72 ? 30.681 -12.539 -20.272 1.00 89.75 72 SER A N 1
ATOM 551 C CA . SER A 1 72 ? 30.994 -12.054 -18.927 1.00 89.75 72 SER A CA 1
ATOM 552 C C . SER A 1 72 ? 32.475 -11.688 -18.843 1.00 89.75 72 SER A C 1
ATOM 554 O O . SER A 1 72 ? 33.334 -12.381 -19.392 1.00 89.75 72 SER A O 1
ATOM 556 N N . GLY A 1 73 ? 32.780 -10.610 -18.137 1.00 87.19 73 GLY A N 1
ATOM 557 C CA . GLY A 1 73 ? 34.136 -10.199 -17.814 1.00 87.19 73 GLY A CA 1
ATOM 558 C C . GLY A 1 73 ? 34.161 -9.324 -16.571 1.00 87.19 73 GLY A C 1
ATOM 559 O O . GLY A 1 73 ? 33.141 -9.130 -15.914 1.00 87.19 73 GLY A O 1
ATOM 560 N N . ILE A 1 74 ? 35.336 -8.782 -16.266 1.00 86.19 74 ILE A N 1
ATOM 561 C CA . ILE A 1 74 ? 35.518 -7.782 -15.214 1.00 86.19 74 ILE A CA 1
ATOM 562 C C . ILE A 1 74 ? 35.941 -6.482 -15.883 1.00 86.19 74 ILE A C 1
ATOM 564 O O . ILE A 1 74 ? 36.885 -6.450 -16.682 1.00 86.19 74 ILE A O 1
ATOM 568 N N . ASP A 1 75 ? 35.231 -5.415 -15.553 1.00 83.81 75 ASP A N 1
ATOM 569 C CA . ASP A 1 75 ? 35.582 -4.066 -15.940 1.00 83.81 75 ASP A CA 1
ATOM 570 C C . ASP A 1 75 ? 36.862 -3.648 -15.220 1.00 83.81 75 ASP A C 1
ATOM 572 O O . ASP A 1 75 ? 36.918 -3.625 -13.996 1.00 83.81 75 ASP A O 1
ATOM 576 N N . ARG A 1 76 ? 37.921 -3.316 -15.959 1.00 82.19 76 ARG A N 1
ATOM 577 C CA . ARG A 1 76 ? 39.199 -2.937 -15.335 1.00 82.19 76 ARG A CA 1
ATOM 578 C C . ARG A 1 76 ? 39.152 -1.576 -14.649 1.00 82.19 76 ARG A C 1
ATOM 580 O O . ARG A 1 76 ? 40.026 -1.304 -13.834 1.00 82.19 76 ARG A O 1
ATOM 587 N N . PHE A 1 77 ? 38.203 -0.720 -15.022 1.00 82.81 77 PHE A N 1
ATOM 588 C CA . PHE A 1 77 ? 38.078 0.605 -14.429 1.00 82.81 77 PHE A CA 1
ATOM 589 C C . PHE A 1 77 ? 37.334 0.531 -13.093 1.00 82.81 77 PHE A C 1
ATOM 591 O O . PHE A 1 77 ? 37.845 1.008 -12.086 1.00 82.81 77 PHE A O 1
ATOM 598 N N . ASP A 1 78 ? 36.185 -0.147 -13.082 1.00 81.81 78 ASP A N 1
ATOM 599 C CA . ASP A 1 78 ? 35.324 -0.253 -11.896 1.00 81.81 78 ASP A CA 1
ATOM 600 C C . ASP A 1 78 ? 35.654 -1.473 -11.014 1.00 81.81 78 ASP A C 1
ATOM 602 O O . ASP A 1 78 ? 35.235 -1.543 -9.867 1.00 81.81 78 ASP A O 1
ATOM 606 N N . SER A 1 79 ? 36.436 -2.435 -11.521 1.00 84.88 79 SER A N 1
ATOM 607 C CA . SER A 1 79 ? 36.683 -3.745 -10.888 1.00 84.88 79 SER A CA 1
ATOM 608 C C . SER A 1 79 ? 35.409 -4.558 -10.614 1.00 84.88 79 SER A C 1
ATOM 610 O O . SER A 1 79 ? 35.399 -5.427 -9.745 1.00 84.88 79 SER A O 1
ATOM 612 N N . GLU A 1 80 ? 34.352 -4.311 -11.389 1.00 86.56 80 GLU A N 1
ATOM 613 C CA . GLU A 1 80 ? 33.042 -4.958 -11.265 1.00 86.56 80 GLU A CA 1
ATOM 614 C C . GLU A 1 80 ? 32.763 -5.921 -12.428 1.00 86.56 80 GLU A C 1
ATOM 616 O O . GLU A 1 80 ? 33.299 -5.738 -13.530 1.00 86.56 80 GLU A O 1
ATOM 621 N N . PRO A 1 81 ? 31.907 -6.940 -12.236 1.00 87.75 81 PRO A N 1
ATOM 622 C CA . PRO A 1 81 ? 31.445 -7.769 -13.336 1.00 87.75 81 PRO A CA 1
ATOM 623 C C . PRO A 1 81 ? 30.685 -6.955 -14.391 1.00 87.75 81 PRO A C 1
ATOM 625 O O . PRO A 1 81 ? 29.806 -6.151 -14.082 1.00 87.75 81 PRO A O 1
ATOM 628 N N . VAL A 1 82 ? 31.009 -7.195 -15.658 1.00 91.25 82 VAL A N 1
ATOM 629 C CA . VAL A 1 82 ? 30.381 -6.540 -16.809 1.00 91.25 82 VAL A CA 1
ATOM 630 C C . VAL A 1 82 ? 30.051 -7.573 -17.872 1.00 91.25 82 VAL A C 1
ATOM 632 O O . VAL A 1 82 ? 30.813 -8.516 -18.102 1.00 91.25 82 VAL A O 1
ATOM 635 N N . ILE A 1 83 ? 28.924 -7.383 -18.549 1.00 92.12 83 ILE A N 1
ATOM 636 C CA . ILE A 1 83 ? 28.566 -8.179 -19.720 1.00 92.12 83 ILE A CA 1
ATOM 637 C C . ILE A 1 83 ? 28.803 -7.345 -20.975 1.00 92.12 83 ILE A C 1
ATOM 639 O O . ILE A 1 83 ? 28.298 -6.232 -21.095 1.00 92.12 83 ILE A O 1
ATOM 643 N N . LEU A 1 84 ? 29.564 -7.893 -21.919 1.00 91.31 84 LEU A N 1
ATOM 644 C CA . LEU A 1 84 ? 29.769 -7.311 -23.244 1.00 91.31 84 LEU A CA 1
ATOM 645 C C . LEU A 1 84 ? 28.857 -8.025 -24.244 1.00 91.31 84 LEU A C 1
ATOM 647 O O . LEU A 1 84 ? 28.970 -9.245 -24.392 1.00 91.31 84 LEU A O 1
ATOM 651 N N . ALA A 1 85 ? 27.976 -7.287 -24.912 1.00 91.88 85 ALA A N 1
ATOM 652 C CA . ALA A 1 85 ? 27.037 -7.833 -25.892 1.00 91.88 85 ALA A CA 1
ATOM 653 C C . ALA A 1 85 ? 26.963 -6.964 -27.157 1.00 91.88 85 ALA A C 1
ATOM 655 O O . ALA A 1 85 ? 27.205 -5.761 -27.104 1.00 91.88 85 ALA A O 1
ATOM 656 N N . GLY A 1 86 ? 26.648 -7.582 -28.294 1.00 88.44 86 GLY A N 1
ATOM 657 C CA . GLY A 1 86 ? 26.308 -6.882 -29.539 1.00 88.44 86 GLY A CA 1
ATOM 658 C C . GLY A 1 86 ? 24.812 -6.566 -29.672 1.00 88.44 86 GLY A C 1
ATOM 659 O O . GLY A 1 86 ? 24.010 -6.922 -28.810 1.00 88.44 86 GLY A O 1
ATOM 660 N N . GLU A 1 87 ? 24.427 -5.937 -30.786 1.00 84.06 87 GLU A N 1
ATOM 661 C CA . GLU A 1 87 ? 23.021 -5.623 -31.103 1.00 84.06 87 GLU A CA 1
ATOM 662 C C . GLU A 1 87 ? 22.153 -6.883 -31.243 1.00 84.06 87 GLU A C 1
ATOM 664 O O . GLU A 1 87 ? 21.077 -6.967 -30.662 1.00 84.06 87 GLU A O 1
ATOM 669 N N . ASP A 1 88 ? 22.666 -7.914 -31.919 1.00 86.19 88 ASP A N 1
ATOM 670 C CA . ASP A 1 88 ? 21.959 -9.189 -32.134 1.00 86.19 88 ASP A CA 1
ATOM 671 C C . ASP A 1 88 ? 21.853 -10.058 -30.864 1.00 86.19 88 ASP A C 1
ATOM 673 O O . ASP A 1 88 ? 21.295 -11.158 -30.877 1.00 86.19 88 ASP A O 1
ATOM 677 N N . GLU A 1 89 ? 22.449 -9.605 -29.762 1.00 89.94 89 GLU A N 1
ATOM 678 C CA . GLU A 1 89 ? 22.549 -10.338 -28.502 1.00 89.94 89 GLU A CA 1
ATOM 679 C C . GLU A 1 89 ? 21.602 -9.813 -27.420 1.00 89.94 89 GLU A C 1
ATOM 681 O O . GLU A 1 89 ? 21.589 -10.352 -26.308 1.00 89.94 89 GLU A O 1
ATOM 686 N N . ILE A 1 90 ? 20.794 -8.802 -27.743 1.00 91.69 90 ILE A N 1
ATOM 687 C CA . ILE A 1 90 ? 19.767 -8.237 -26.874 1.00 91.69 90 ILE A CA 1
ATOM 688 C C . ILE A 1 90 ? 18.403 -8.306 -27.561 1.00 91.69 90 ILE A C 1
ATOM 690 O O . ILE A 1 90 ? 18.246 -7.937 -28.720 1.00 91.69 90 ILE A O 1
ATOM 694 N N . ALA A 1 91 ? 17.393 -8.772 -26.833 1.00 92.19 91 ALA A N 1
ATOM 695 C CA . ALA A 1 91 ? 16.024 -8.808 -27.325 1.00 92.19 91 ALA A CA 1
ATOM 696 C C . ALA A 1 91 ? 15.042 -8.404 -26.219 1.00 92.19 91 ALA A C 1
ATOM 698 O O . ALA A 1 91 ? 15.275 -8.731 -25.048 1.00 92.19 91 ALA A O 1
ATOM 699 N N . PRO A 1 92 ? 13.931 -7.726 -26.562 1.00 91.50 92 PRO A N 1
ATOM 700 C CA . PRO A 1 92 ? 12.866 -7.475 -25.607 1.00 91.50 92 PRO A CA 1
ATOM 701 C C . PRO A 1 92 ? 12.240 -8.800 -25.164 1.00 91.50 92 PRO A C 1
ATOM 703 O O . PRO A 1 92 ? 12.086 -9.744 -25.942 1.00 91.50 92 PRO A O 1
ATOM 706 N N . CYS A 1 93 ? 11.871 -8.863 -23.894 1.00 87.56 93 CYS A N 1
ATOM 707 C CA . CYS A 1 93 ? 11.291 -10.029 -23.251 1.00 87.56 93 CYS A CA 1
ATOM 708 C C . CYS A 1 93 ? 10.005 -9.626 -22.533 1.00 87.56 93 CYS A C 1
ATOM 710 O O . CYS A 1 93 ? 9.946 -8.582 -21.886 1.00 87.56 93 CYS A O 1
ATOM 712 N N . GLN A 1 94 ? 8.973 -10.464 -22.626 1.00 78.94 94 GLN A N 1
ATOM 713 C CA . GLN A 1 94 ? 7.799 -10.329 -21.774 1.00 78.94 94 GLN A CA 1
ATOM 714 C C . GLN A 1 94 ? 8.045 -11.067 -20.464 1.00 78.94 94 GLN A C 1
ATOM 716 O O . GLN A 1 94 ? 8.340 -12.260 -20.461 1.00 78.94 94 GLN A O 1
ATOM 721 N N . VAL A 1 95 ? 7.898 -10.363 -19.345 1.00 74.94 95 VAL A N 1
ATOM 722 C CA . VAL A 1 95 ? 7.935 -11.004 -18.032 1.00 74.94 95 VAL A CA 1
ATOM 723 C C . VAL A 1 95 ? 6.573 -11.580 -17.713 1.00 74.94 95 VAL A C 1
ATOM 725 O O . VAL A 1 95 ? 5.557 -10.887 -17.790 1.00 74.94 95 VAL A O 1
ATOM 728 N N . GLU A 1 96 ? 6.569 -12.837 -17.279 1.00 72.94 96 GLU A N 1
ATOM 729 C CA . GLU A 1 96 ? 5.422 -13.418 -16.596 1.00 72.94 96 GLU A CA 1
ATOM 730 C C . GLU A 1 96 ? 5.230 -12.708 -15.252 1.00 72.94 96 GLU A C 1
ATOM 732 O O . GLU A 1 96 ? 5.807 -13.048 -14.218 1.00 72.94 96 GLU A O 1
ATOM 737 N N . CYS A 1 97 ? 4.429 -11.649 -15.272 1.00 77.44 97 CYS A N 1
ATOM 738 C CA . CYS A 1 97 ? 3.945 -11.015 -14.061 1.00 77.44 97 CYS A CA 1
ATOM 739 C C . CYS A 1 97 ? 2.930 -11.937 -13.381 1.00 77.44 97 CYS A C 1
ATOM 741 O O . CYS A 1 97 ? 2.149 -12.612 -14.049 1.00 77.44 97 CYS A O 1
ATOM 743 N N . ARG A 1 98 ? 2.886 -11.925 -12.042 1.00 88.19 98 ARG A N 1
ATOM 744 C CA . ARG A 1 98 ? 1.834 -12.622 -11.288 1.00 88.19 98 ARG A CA 1
ATOM 745 C C . ARG A 1 98 ? 0.464 -12.192 -11.813 1.00 88.19 98 ARG A C 1
ATOM 747 O O . ARG A 1 98 ? 0.152 -11.001 -11.799 1.00 88.19 98 ARG A O 1
ATOM 754 N N . GLN A 1 99 ? -0.350 -13.164 -12.201 1.00 90.06 99 GLN A N 1
ATOM 755 C CA . GLN A 1 99 ? -1.710 -12.946 -12.680 1.00 90.06 99 GLN A CA 1
ATOM 756 C C . GLN A 1 99 ? -2.727 -13.324 -11.602 1.00 90.06 99 GLN A C 1
ATOM 758 O O . GLN A 1 99 ? -2.516 -14.260 -10.832 1.00 90.06 99 GLN A O 1
ATOM 763 N N . ASP A 1 100 ? -3.843 -12.603 -11.572 1.00 94.62 100 ASP A N 1
ATOM 764 C CA . ASP A 1 100 ? -5.038 -12.996 -10.832 1.00 94.62 100 ASP A CA 1
ATOM 765 C C . ASP A 1 100 ? -5.989 -13.690 -11.817 1.00 94.62 100 ASP A C 1
ATOM 767 O O . ASP A 1 100 ? -6.623 -13.044 -12.655 1.00 94.62 100 ASP A O 1
ATOM 771 N N . LEU A 1 101 ? -6.063 -15.019 -11.733 1.00 95.19 101 LEU A N 1
ATOM 772 C CA . LEU A 1 101 ? -6.887 -15.852 -12.616 1.00 95.19 101 LEU A CA 1
ATOM 773 C C . LEU A 1 101 ? -8.227 -16.252 -11.987 1.00 95.19 101 LEU A C 1
ATOM 775 O O . LEU A 1 101 ? -9.011 -16.959 -12.616 1.00 95.19 101 LEU A O 1
ATOM 779 N N . HIS A 1 102 ? -8.508 -15.816 -10.756 1.00 96.06 102 HIS A N 1
ATOM 780 C CA . HIS A 1 102 ? -9.723 -16.227 -10.062 1.00 96.06 102 HIS A CA 1
ATOM 781 C C . HIS A 1 102 ? -10.954 -15.544 -10.693 1.00 96.06 102 HIS A C 1
ATOM 783 O O . HIS A 1 102 ? -10.868 -14.362 -11.042 1.00 96.06 102 HIS A O 1
ATOM 789 N N . PRO A 1 103 ? -12.090 -16.243 -10.883 1.00 94.69 103 PRO A N 1
ATOM 790 C CA . PRO A 1 103 ? -13.281 -15.645 -11.491 1.00 94.69 103 PRO A CA 1
ATOM 791 C C . PRO A 1 103 ? -13.872 -14.523 -10.627 1.00 94.69 103 PRO A C 1
ATOM 793 O O . PRO A 1 103 ? -14.252 -13.474 -11.142 1.00 94.69 103 PRO A O 1
ATOM 796 N N . GLU A 1 104 ? -13.904 -14.720 -9.310 1.00 96.31 104 GLU A N 1
ATOM 797 C CA . GLU A 1 104 ? -14.315 -13.696 -8.352 1.00 96.31 104 GLU A CA 1
ATOM 798 C C . GLU A 1 104 ? -13.100 -12.891 -7.903 1.00 96.31 104 GLU A C 1
ATOM 800 O O . GLU A 1 104 ? -12.138 -13.448 -7.370 1.00 96.31 104 GLU A O 1
ATOM 805 N N . LYS A 1 105 ? -13.130 -11.579 -8.142 1.00 96.81 105 LYS A N 1
ATOM 806 C CA . LYS A 1 105 ? -11.990 -10.699 -7.885 1.00 96.81 105 LYS A CA 1
ATOM 807 C C . LYS A 1 105 ? -11.980 -10.192 -6.449 1.00 96.81 105 LYS A C 1
ATOM 809 O O . LYS A 1 105 ? -12.995 -9.723 -5.935 1.00 96.81 105 LYS A O 1
ATOM 814 N N . ARG A 1 106 ? -10.802 -10.256 -5.824 1.00 97.31 106 ARG A N 1
ATOM 815 C CA . ARG A 1 106 ? -10.541 -9.735 -4.477 1.00 97.31 106 ARG A CA 1
ATOM 816 C C . ARG A 1 106 ? -10.632 -8.203 -4.455 1.00 97.31 106 ARG A C 1
ATOM 818 O O . ARG A 1 106 ? -10.425 -7.537 -5.466 1.00 97.31 106 ARG A O 1
ATOM 825 N N . VAL A 1 107 ? -10.906 -7.655 -3.274 1.00 98.19 107 VAL A N 1
ATOM 826 C CA . VAL A 1 107 ? -10.679 -6.246 -2.933 1.00 98.19 107 VAL A CA 1
ATOM 827 C C . VAL A 1 107 ? -9.648 -6.200 -1.812 1.00 98.19 107 VAL A C 1
ATOM 829 O O . VAL A 1 107 ? -9.808 -6.885 -0.803 1.00 98.19 107 VAL A O 1
ATOM 832 N N . GLU A 1 108 ? -8.585 -5.421 -1.998 1.00 98.19 108 GLU A N 1
ATOM 833 C CA . GLU A 1 108 ? -7.636 -5.130 -0.922 1.00 98.19 108 GLU A CA 1
ATOM 834 C C . GLU A 1 108 ? -8.220 -4.044 -0.013 1.00 98.19 108 GLU A C 1
ATOM 836 O O . GLU A 1 108 ? -8.649 -2.997 -0.506 1.00 98.19 108 GLU A O 1
ATOM 841 N N . LEU A 1 109 ? -8.260 -4.309 1.293 1.00 98.50 109 LEU A N 1
ATOM 842 C CA . LEU A 1 109 ? -8.856 -3.427 2.304 1.00 98.50 109 LEU A CA 1
ATOM 843 C C . LEU A 1 109 ? -7.820 -2.827 3.261 1.00 98.50 109 LEU A C 1
ATOM 845 O O . LEU A 1 109 ? -8.153 -1.878 3.965 1.00 98.50 109 LEU A O 1
ATOM 849 N N . HIS A 1 110 ? -6.583 -3.331 3.238 1.00 98.38 110 HIS A N 1
ATOM 850 C CA . HIS A 1 110 ? -5.505 -2.891 4.114 1.00 98.38 110 HIS A CA 1
ATOM 851 C C . HIS A 1 110 ? -4.203 -2.794 3.307 1.00 98.38 110 HIS A C 1
ATOM 853 O O . HIS A 1 110 ? -3.615 -3.804 2.923 1.00 98.38 110 HIS A O 1
ATOM 859 N N . LEU A 1 111 ? -3.770 -1.569 2.989 1.00 98.00 111 LEU A N 1
ATOM 860 C CA . LEU A 1 111 ? -2.597 -1.324 2.148 1.00 98.00 111 LEU A CA 1
ATOM 861 C C . LEU A 1 111 ? -1.879 -0.023 2.509 1.00 98.00 111 LEU A C 1
ATOM 863 O O . LEU A 1 111 ? -2.487 1.048 2.572 1.00 98.00 111 LEU A O 1
ATOM 867 N N . HIS A 1 112 ? -0.555 -0.132 2.616 1.00 98.25 112 HIS A N 1
ATOM 868 C CA . HIS A 1 112 ? 0.359 0.970 2.896 1.00 98.25 112 HIS A CA 1
ATOM 869 C C . HIS A 1 112 ? 1.048 1.472 1.634 1.00 98.25 112 HIS A C 1
ATOM 871 O O . HIS A 1 112 ? 1.556 0.700 0.814 1.00 98.25 112 HIS A O 1
ATOM 877 N N . THR A 1 113 ? 1.135 2.787 1.517 1.00 98.19 113 THR A N 1
ATOM 878 C CA . THR A 1 113 ? 1.840 3.500 0.456 1.00 98.19 113 THR A CA 1
ATOM 879 C C . THR A 1 113 ? 3.114 4.132 1.010 1.00 98.19 113 THR A C 1
ATOM 881 O O . THR A 1 113 ? 3.334 4.160 2.217 1.00 98.19 113 THR A O 1
ATOM 884 N N . LYS A 1 114 ? 3.934 4.730 0.142 1.00 97.25 114 LYS A N 1
ATOM 885 C CA . LYS A 1 114 ? 5.114 5.525 0.535 1.00 97.25 114 LYS A CA 1
ATOM 886 C C . LYS A 1 114 ? 4.832 6.641 1.554 1.00 97.25 114 LYS A C 1
ATOM 888 O O . LYS A 1 114 ? 5.781 7.181 2.114 1.00 97.25 114 LYS A O 1
ATOM 893 N N . MET A 1 115 ? 3.568 7.020 1.766 1.00 97.44 115 MET A N 1
ATOM 894 C CA . MET A 1 115 ? 3.187 8.000 2.789 1.00 97.44 115 MET A CA 1
ATOM 895 C C . MET A 1 115 ? 3.151 7.407 4.203 1.00 97.44 115 MET A C 1
ATOM 897 O O . MET A 1 115 ? 3.241 8.159 5.170 1.00 97.44 115 MET A O 1
ATOM 901 N N . SER A 1 116 ? 3.095 6.080 4.345 1.00 95.69 116 SER A N 1
ATOM 902 C CA . SER A 1 116 ? 3.413 5.401 5.603 1.00 95.69 116 SER A CA 1
ATOM 903 C C . SER A 1 116 ? 4.911 5.555 5.882 1.00 95.69 116 SER A C 1
ATOM 905 O O . SER A 1 116 ? 5.755 4.894 5.270 1.00 95.69 116 SER A O 1
ATOM 907 N N . GLN A 1 117 ? 5.241 6.511 6.753 1.00 92.69 117 GLN A N 1
ATOM 908 C CA . GLN A 1 117 ? 6.596 7.024 6.934 1.00 92.69 117 GLN A CA 1
ATOM 909 C C . GLN A 1 117 ? 7.601 5.918 7.288 1.00 92.69 117 GLN A C 1
ATOM 911 O O . GLN A 1 117 ? 7.493 5.294 8.337 1.00 92.69 117 GLN A O 1
ATOM 916 N N . MET A 1 118 ? 8.626 5.755 6.440 1.00 91.25 118 MET A N 1
ATOM 917 C CA . MET A 1 118 ? 9.720 4.780 6.605 1.00 91.25 118 MET A CA 1
ATOM 918 C C . MET A 1 118 ? 9.277 3.310 6.679 1.00 91.25 118 MET A C 1
ATOM 920 O O . MET A 1 118 ? 10.072 2.467 7.085 1.00 91.25 118 MET A O 1
ATOM 924 N N . ASP A 1 119 ? 8.049 3.007 6.258 1.00 92.81 119 ASP A N 1
ATOM 925 C CA . ASP A 1 119 ? 7.464 1.676 6.413 1.00 92.81 119 ASP A CA 1
ATOM 926 C C . ASP A 1 119 ? 7.176 0.991 5.065 1.00 92.81 119 ASP A C 1
ATOM 928 O O . ASP A 1 119 ? 7.595 -0.142 4.832 1.00 92.81 119 ASP A O 1
ATOM 932 N N . SER A 1 120 ? 6.572 1.703 4.105 1.00 93.88 120 SER A N 1
ATOM 933 C CA . SER A 1 120 ? 6.248 1.142 2.785 1.00 93.88 120 SER A CA 1
ATOM 934 C C . SER A 1 120 ? 7.016 1.803 1.637 1.00 93.88 120 SER A C 1
ATOM 936 O O . SER A 1 120 ? 7.293 3.002 1.617 1.00 93.88 120 SER A O 1
ATOM 938 N N . VAL A 1 121 ? 7.334 0.998 0.619 1.00 94.81 121 VAL A N 1
ATOM 939 C CA . VAL A 1 121 ? 7.994 1.425 -0.629 1.00 94.81 121 VAL A CA 1
ATOM 940 C C . VAL A 1 121 ? 7.029 1.529 -1.819 1.00 94.81 121 VAL A C 1
ATOM 942 O O . VAL A 1 121 ? 7.434 1.909 -2.924 1.00 94.81 121 VAL A O 1
ATOM 945 N N . LEU A 1 122 ? 5.751 1.187 -1.633 1.00 95.88 122 LEU A N 1
ATOM 946 C CA . LEU A 1 122 ? 4.765 1.085 -2.710 1.00 95.88 122 LEU A CA 1
ATOM 947 C C . LEU A 1 122 ? 4.170 2.457 -3.060 1.00 95.88 122 LEU A C 1
ATOM 949 O O . LEU A 1 122 ? 3.590 3.131 -2.213 1.00 95.88 122 LEU A O 1
ATOM 953 N N . SER A 1 123 ? 4.282 2.893 -4.319 1.00 96.94 123 SER A N 1
ATOM 954 C CA . SER A 1 123 ? 3.571 4.099 -4.770 1.00 96.94 123 SER A CA 1
ATOM 955 C C . SER A 1 123 ? 2.103 3.804 -5.068 1.00 96.94 123 SER A C 1
ATOM 957 O O . SER A 1 123 ? 1.759 2.715 -5.537 1.00 96.94 123 SER A O 1
ATOM 959 N N . VAL A 1 124 ? 1.251 4.811 -4.875 1.00 97.62 124 VAL A N 1
ATOM 960 C CA . VAL A 1 124 ? -0.189 4.712 -5.142 1.00 97.62 124 VAL A CA 1
ATOM 961 C C . VAL A 1 124 ? -0.450 4.368 -6.606 1.00 97.62 124 VAL A C 1
ATOM 963 O O . VAL A 1 124 ? -1.212 3.445 -6.887 1.00 97.62 124 VAL A O 1
ATOM 966 N N . ALA A 1 125 ? 0.245 5.030 -7.537 1.00 97.19 125 ALA A N 1
ATOM 967 C CA . ALA A 1 125 ? 0.129 4.733 -8.965 1.00 97.19 125 ALA A CA 1
ATOM 968 C C . ALA A 1 125 ? 0.372 3.247 -9.295 1.00 97.19 125 ALA A C 1
ATOM 970 O O . ALA A 1 125 ? -0.400 2.648 -10.042 1.00 97.19 125 ALA A O 1
ATOM 971 N N . LYS A 1 126 ? 1.401 2.621 -8.699 1.00 96.12 126 LYS A N 1
ATOM 972 C CA . LYS A 1 126 ? 1.701 1.194 -8.917 1.00 96.12 126 LYS A CA 1
ATOM 973 C C . LYS A 1 126 ? 0.640 0.290 -8.289 1.00 96.12 126 LYS A C 1
ATOM 975 O O . LYS A 1 126 ? 0.255 -0.697 -8.908 1.00 96.12 126 LYS A O 1
ATOM 980 N N . ALA A 1 127 ? 0.156 0.628 -7.092 1.00 97.56 127 ALA A N 1
ATOM 981 C CA . ALA A 1 127 ? -0.895 -0.131 -6.415 1.00 97.56 127 ALA A CA 1
ATOM 982 C C . ALA A 1 127 ? -2.203 -0.138 -7.227 1.00 97.56 127 ALA A C 1
ATOM 984 O O . ALA A 1 127 ? -2.776 -1.197 -7.483 1.00 97.56 127 ALA A O 1
ATOM 985 N N . VAL A 1 128 ? -2.639 1.035 -7.698 1.00 98.00 128 VAL A N 1
ATOM 986 C CA . VAL A 1 128 ? -3.868 1.188 -8.489 1.00 98.00 128 VAL A CA 1
ATOM 987 C C . VAL A 1 128 ? -3.735 0.540 -9.870 1.00 98.00 128 VAL A C 1
ATOM 989 O O . VAL A 1 128 ? -4.654 -0.159 -10.300 1.00 98.00 128 VAL A O 1
ATOM 992 N N . ALA A 1 129 ? -2.596 0.712 -10.549 1.00 96.44 129 ALA A N 1
ATOM 993 C CA . ALA A 1 129 ? -2.329 0.041 -11.822 1.00 96.44 129 ALA A CA 1
ATOM 994 C C . ALA A 1 129 ? -2.371 -1.486 -11.667 1.00 96.44 129 ALA A C 1
ATOM 996 O O . ALA A 1 129 ? -3.024 -2.169 -12.453 1.00 96.44 129 ALA A O 1
ATOM 997 N N . ARG A 1 130 ? -1.779 -2.026 -10.594 1.00 96.12 130 ARG A N 1
ATOM 998 C CA . ARG A 1 130 ? -1.832 -3.461 -10.304 1.00 96.12 130 ARG A CA 1
ATOM 999 C C . ARG A 1 130 ? -3.252 -3.954 -10.025 1.00 96.12 130 ARG A C 1
ATOM 1001 O O . ARG A 1 130 ? -3.647 -4.991 -10.552 1.00 96.12 130 ARG A O 1
ATOM 1008 N N . ALA A 1 131 ? -4.032 -3.219 -9.235 1.00 97.31 131 ALA A N 1
ATOM 1009 C CA . ALA A 1 131 ? -5.437 -3.549 -8.999 1.00 97.31 131 ALA A CA 1
ATOM 1010 C C . ALA A 1 131 ? -6.225 -3.598 -10.320 1.00 97.31 131 ALA A C 1
ATOM 1012 O O . ALA A 1 131 ? -7.022 -4.510 -10.536 1.00 97.31 131 ALA A O 1
ATOM 1013 N N . LYS A 1 132 ? -5.945 -2.667 -11.244 1.00 96.81 132 LYS A N 1
ATOM 1014 C CA . LYS A 1 132 ? -6.527 -2.662 -12.590 1.00 96.81 132 LYS A CA 1
ATOM 1015 C C . LYS A 1 132 ? -6.109 -3.883 -13.414 1.00 96.81 132 LYS A C 1
ATOM 1017 O O . LYS A 1 132 ? -6.981 -4.514 -14.006 1.00 96.81 132 LYS A O 1
ATOM 1022 N N . GLU A 1 133 ? -4.818 -4.214 -13.445 1.00 95.25 133 GLU A N 1
ATOM 1023 C CA . GLU A 1 133 ? -4.270 -5.390 -14.146 1.00 95.25 133 GLU A CA 1
ATOM 1024 C C . GLU A 1 133 ? -4.911 -6.697 -13.660 1.00 95.25 133 GLU A C 1
ATOM 1026 O O . GLU A 1 133 ? -5.246 -7.564 -14.462 1.00 95.25 133 GLU A O 1
ATOM 1031 N N . TRP A 1 134 ? -5.128 -6.827 -12.349 1.00 96.94 134 TRP A N 1
ATOM 1032 C CA . TRP A 1 134 ? -5.781 -7.990 -11.739 1.00 96.94 134 TRP A CA 1
ATOM 1033 C C . TRP A 1 134 ? -7.312 -7.972 -11.827 1.00 96.94 134 TRP A C 1
ATOM 1035 O O . TRP A 1 134 ? -7.966 -8.952 -11.469 1.00 96.94 134 TRP A O 1
ATOM 1045 N N . GLY A 1 135 ? -7.903 -6.883 -12.323 1.00 96.75 135 GLY A N 1
ATOM 1046 C CA . GLY A 1 135 ? -9.351 -6.730 -12.447 1.00 96.75 135 GLY A CA 1
ATOM 1047 C C . GLY A 1 135 ? -10.073 -6.513 -11.115 1.00 96.75 135 GLY A C 1
ATOM 1048 O O . GLY A 1 135 ? -11.274 -6.759 -11.029 1.00 96.75 135 GLY A O 1
ATOM 1049 N N . HIS A 1 136 ? -9.372 -6.069 -10.070 1.00 98.00 136 HIS A N 1
ATOM 1050 C CA . HIS A 1 136 ? -9.972 -5.797 -8.763 1.00 98.00 136 HIS A CA 1
ATOM 1051 C C . HIS A 1 136 ? -10.959 -4.623 -8.874 1.00 98.00 136 HIS A C 1
ATOM 1053 O O . HIS A 1 136 ? -10.608 -3.574 -9.424 1.00 98.00 136 HIS A O 1
ATOM 1059 N N . PRO A 1 137 ? -12.198 -4.755 -8.362 1.00 97.12 137 PRO A N 1
ATOM 1060 C CA . PRO A 1 137 ? -13.218 -3.721 -8.532 1.00 97.12 137 PRO A CA 1
ATOM 1061 C C . PRO A 1 137 ? -12.951 -2.481 -7.665 1.00 97.12 137 PRO A C 1
ATOM 1063 O O . PRO A 1 137 ? -13.449 -1.393 -7.965 1.00 97.12 137 PRO A O 1
ATOM 1066 N N . ALA A 1 138 ? -12.179 -2.637 -6.587 1.00 98.44 138 ALA A N 1
ATOM 1067 C CA . ALA A 1 138 ? -11.785 -1.566 -5.688 1.00 98.44 138 ALA A CA 1
ATOM 1068 C C . ALA A 1 138 ? -10.447 -1.873 -4.997 1.00 98.44 138 ALA A C 1
ATOM 1070 O O . ALA A 1 138 ? -10.022 -3.027 -4.944 1.00 98.44 138 ALA A O 1
ATOM 1071 N N . ILE A 1 139 ? -9.822 -0.838 -4.437 1.00 98.62 139 ILE A N 1
ATOM 1072 C CA . ILE A 1 139 ? -8.609 -0.924 -3.613 1.00 98.62 139 ILE A CA 1
ATOM 1073 C C . ILE A 1 139 ? -8.674 0.112 -2.489 1.00 98.62 139 ILE A C 1
ATOM 1075 O O . ILE A 1 139 ? -9.027 1.268 -2.737 1.00 98.62 139 ILE A O 1
ATOM 1079 N N . ALA A 1 140 ? -8.359 -0.288 -1.260 1.00 98.69 140 ALA A N 1
ATOM 1080 C CA . ALA A 1 140 ? -8.226 0.623 -0.132 1.00 98.69 140 ALA A CA 1
ATOM 1081 C C . ALA A 1 140 ? -6.802 1.159 0.013 1.00 98.69 140 ALA A C 1
ATOM 1083 O O . ALA A 1 140 ? -5.837 0.515 -0.388 1.00 98.69 140 ALA A O 1
ATOM 1084 N N . ILE A 1 141 ? -6.694 2.352 0.595 1.00 98.62 141 ILE A N 1
ATOM 1085 C CA . ILE A 1 141 ? -5.428 2.959 1.007 1.00 98.62 141 ILE A CA 1
ATOM 1086 C C . ILE A 1 141 ? -5.572 3.352 2.469 1.00 98.62 141 ILE A C 1
ATOM 1088 O O . ILE A 1 141 ? -6.461 4.138 2.802 1.00 98.62 141 ILE A O 1
ATOM 1092 N N . THR A 1 142 ? -4.726 2.782 3.320 1.00 98.56 142 THR A N 1
ATOM 1093 C CA . THR A 1 142 ? -4.829 2.839 4.782 1.00 98.56 142 THR A CA 1
ATOM 1094 C C . THR A 1 142 ? -3.453 3.117 5.379 1.00 98.56 142 THR A C 1
ATOM 1096 O O . THR A 1 142 ? -2.899 2.297 6.099 1.00 98.56 142 THR A O 1
ATOM 1099 N N . ASP A 1 143 ? -2.870 4.266 5.033 1.00 98.62 143 ASP A N 1
ATOM 1100 C CA . ASP A 1 143 ? -1.546 4.641 5.532 1.00 98.62 143 ASP A CA 1
ATOM 1101 C C . ASP A 1 143 ? -1.525 4.821 7.060 1.00 98.62 143 ASP A C 1
ATOM 1103 O O . ASP A 1 143 ? -2.537 5.168 7.676 1.00 98.62 143 ASP A O 1
ATOM 1107 N N . HIS A 1 144 ? -0.352 4.618 7.665 1.00 98.00 144 HIS A N 1
ATOM 1108 C CA . HIS A 1 144 ? -0.147 4.739 9.107 1.00 98.00 144 HIS A CA 1
ATOM 1109 C C . HIS A 1 144 ? -0.321 6.180 9.589 1.00 98.00 144 HIS A C 1
ATOM 1111 O O . HIS A 1 144 ? 0.498 7.055 9.304 1.00 98.00 144 HIS A O 1
ATOM 1117 N N . GLY A 1 145 ? -1.377 6.435 10.358 1.00 97.31 145 GLY A N 1
ATOM 1118 C CA . GLY A 1 145 ? -1.630 7.714 11.015 1.00 97.31 145 GLY A CA 1
ATOM 1119 C C . GLY A 1 145 ? -1.953 8.880 10.076 1.00 97.31 145 GLY A C 1
ATOM 1120 O O . GLY A 1 145 ? -2.387 9.920 10.561 1.00 97.31 145 GLY A O 1
ATOM 1121 N N . VAL A 1 146 ? -1.801 8.740 8.757 1.00 98.12 146 VAL A N 1
ATOM 1122 C CA . VAL A 1 146 ? -1.886 9.839 7.787 1.00 98.12 146 VAL A CA 1
ATOM 1123 C C . VAL A 1 146 ? -2.783 9.504 6.597 1.00 98.12 146 VAL A C 1
ATOM 1125 O O . VAL A 1 146 ? -3.090 8.353 6.318 1.00 98.12 146 VAL A O 1
ATOM 1128 N N . VAL A 1 147 ? -3.182 10.543 5.861 1.00 98.31 147 VAL A N 1
ATOM 1129 C CA . VAL A 1 147 ? -4.023 10.445 4.648 1.00 98.31 147 VAL A CA 1
ATOM 1130 C C . VAL A 1 147 ? -3.436 11.236 3.470 1.00 98.31 147 VAL A C 1
ATOM 1132 O O . VAL A 1 147 ? -4.141 11.709 2.579 1.00 98.31 147 VAL A O 1
ATOM 1135 N N . GLN A 1 148 ? -2.116 11.428 3.474 1.00 98.38 148 GLN A N 1
ATOM 1136 C CA . GLN A 1 148 ? -1.401 12.276 2.510 1.00 98.38 148 GLN A CA 1
ATOM 1137 C C . GLN A 1 148 ? -1.423 11.717 1.079 1.00 98.38 148 GLN A C 1
ATOM 1139 O O . GLN A 1 148 ? -1.275 12.472 0.122 1.00 98.38 148 GLN A O 1
ATOM 1144 N N . SER A 1 149 ? -1.657 10.414 0.925 1.00 98.00 149 SER A N 1
ATOM 1145 C CA . SER A 1 149 ? -1.762 9.716 -0.361 1.00 98.00 149 SER A CA 1
ATOM 1146 C C . SER A 1 149 ? -3.085 9.976 -1.095 1.00 98.00 149 SER A C 1
ATOM 1148 O O . SER A 1 149 ? -3.195 9.682 -2.286 1.00 98.00 149 SER A O 1
ATOM 1150 N N . PHE A 1 150 ? -4.093 10.559 -0.433 1.00 98.50 150 PHE A N 1
ATOM 1151 C CA . PHE A 1 150 ? -5.445 10.701 -0.988 1.00 98.50 150 PHE A CA 1
ATOM 1152 C C . PHE A 1 150 ? -5.521 11.510 -2.295 1.00 98.50 150 PHE A C 1
ATOM 1154 O O . PHE A 1 150 ? -6.252 11.081 -3.192 1.00 98.50 150 PHE A O 1
ATOM 1161 N N . PRO A 1 151 ? -4.803 12.641 -2.466 1.00 98.31 151 PRO A N 1
ATOM 1162 C CA . PRO A 1 151 ? -4.835 13.382 -3.725 1.00 98.31 151 PRO A CA 1
ATOM 1163 C C . PRO A 1 151 ? -4.307 12.564 -4.912 1.00 98.31 151 PRO A C 1
ATOM 1165 O O . PRO A 1 151 ? -4.951 12.531 -5.960 1.00 98.31 151 PRO A O 1
ATOM 1168 N N . GLU A 1 152 ? -3.178 11.864 -4.742 1.00 98.12 152 GLU A N 1
ATOM 1169 C CA . GLU A 1 152 ? -2.617 10.978 -5.776 1.00 98.12 152 GLU A CA 1
ATOM 1170 C C . GLU A 1 152 ? -3.577 9.819 -6.065 1.00 98.12 152 GLU A C 1
ATOM 1172 O O . GLU A 1 152 ? -3.882 9.532 -7.221 1.00 98.12 152 GLU A O 1
ATOM 1177 N N . ALA A 1 153 ? -4.138 9.212 -5.018 1.00 98.12 153 ALA A N 1
ATOM 1178 C CA . ALA A 1 153 ? -5.092 8.119 -5.142 1.00 98.12 153 ALA A CA 1
ATOM 1179 C C . ALA A 1 153 ? -6.345 8.494 -5.926 1.00 98.12 153 ALA A C 1
ATOM 1181 O O . ALA A 1 153 ? -6.807 7.720 -6.764 1.00 98.12 153 ALA A O 1
ATOM 1182 N N . TYR A 1 154 ? -6.879 9.692 -5.697 1.00 98.25 154 TYR A N 1
ATOM 1183 C CA . TYR A 1 154 ? -8.025 10.190 -6.447 1.00 98.25 154 TYR A CA 1
ATOM 1184 C C . TYR A 1 154 ? -7.719 10.303 -7.946 1.00 98.25 154 TYR A C 1
ATOM 1186 O O . TYR A 1 154 ? -8.515 9.861 -8.781 1.00 98.25 154 TYR A O 1
ATOM 1194 N N . LEU A 1 155 ? -6.561 10.872 -8.292 1.00 98.31 155 LEU A N 1
ATOM 1195 C CA . LEU A 1 155 ? -6.138 11.043 -9.681 1.00 98.31 155 LEU A CA 1
ATOM 1196 C C . LEU A 1 155 ? -5.892 9.692 -10.362 1.00 98.31 155 LEU A C 1
ATOM 1198 O O . LEU A 1 155 ? -6.423 9.447 -11.447 1.00 98.31 155 LEU A O 1
ATOM 1202 N N . GLU A 1 156 ? -5.151 8.796 -9.712 1.00 98.06 156 GLU A N 1
ATOM 1203 C CA . GLU A 1 156 ? -4.798 7.487 -10.266 1.00 98.06 156 GLU A CA 1
ATOM 1204 C C . GLU A 1 156 ? -6.002 6.543 -10.351 1.00 98.06 156 GLU A C 1
ATOM 1206 O O . GLU A 1 156 ? -6.169 5.852 -11.361 1.00 98.06 156 GLU A O 1
ATOM 1211 N N . GLY A 1 157 ? -6.892 6.563 -9.354 1.00 97.62 157 GLY A N 1
ATOM 1212 C CA . GLY A 1 157 ? -8.154 5.823 -9.377 1.00 97.62 157 GLY A CA 1
ATOM 1213 C C . GLY A 1 157 ? -9.045 6.251 -10.542 1.00 97.62 157 GLY A C 1
ATOM 1214 O O . GLY A 1 157 ? -9.561 5.407 -11.278 1.00 97.62 157 GLY A O 1
ATOM 1215 N N . LYS A 1 158 ? -9.160 7.566 -10.784 1.00 97.25 158 LYS A N 1
ATOM 1216 C CA . LYS A 1 158 ? -9.908 8.107 -11.929 1.00 97.25 158 LYS A CA 1
ATOM 1217 C C . LYS A 1 158 ? -9.262 7.738 -13.266 1.00 97.25 158 LYS A C 1
ATOM 1219 O O . LYS A 1 158 ? -9.975 7.360 -14.191 1.00 97.25 158 LYS A O 1
ATOM 1224 N N . LYS A 1 159 ? -7.935 7.834 -13.364 1.00 97.50 159 LYS A N 1
ATOM 1225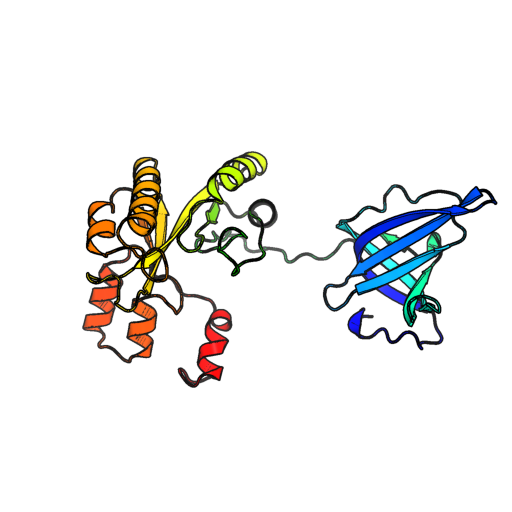 C CA . LYS A 1 159 ? -7.161 7.503 -14.570 1.00 97.50 159 LYS A CA 1
ATOM 1226 C C . LYS A 1 159 ? -7.321 6.037 -14.982 1.00 97.50 159 LYS A C 1
ATOM 1228 O O . LYS A 1 159 ? -7.502 5.763 -16.162 1.00 97.50 159 LYS A O 1
ATOM 1233 N N . HIS A 1 160 ? -7.287 5.110 -14.025 1.00 96.31 160 HIS A N 1
ATOM 1234 C CA . HIS A 1 160 ? -7.365 3.669 -14.300 1.00 96.31 160 HIS A CA 1
ATOM 1235 C C . HIS A 1 160 ? -8.790 3.094 -14.234 1.00 96.31 160 HIS A C 1
ATOM 1237 O O . HIS A 1 160 ? -9.011 1.940 -14.612 1.00 96.31 160 HIS A O 1
ATOM 1243 N N . GLY A 1 161 ? -9.766 3.880 -13.766 1.00 96.88 161 GLY A N 1
ATOM 1244 C CA . GLY A 1 161 ? -11.144 3.430 -13.576 1.00 96.88 161 GLY A CA 1
ATOM 1245 C C . GLY A 1 161 ? -11.289 2.399 -12.453 1.00 96.88 161 GLY A C 1
ATOM 1246 O O . GLY A 1 161 ? -12.100 1.485 -12.572 1.00 96.88 161 GLY A O 1
ATOM 1247 N N . VAL A 1 162 ? -10.488 2.522 -11.390 1.00 97.88 162 VAL A N 1
ATOM 1248 C CA . VAL A 1 162 ? -10.538 1.659 -10.197 1.00 97.88 162 VAL A CA 1
ATOM 1249 C C . VAL A 1 162 ? -11.116 2.460 -9.035 1.00 97.88 162 VAL A C 1
ATOM 1251 O O . VAL A 1 162 ? -10.700 3.593 -8.779 1.00 97.88 162 VAL A O 1
ATOM 1254 N N . LYS A 1 163 ? -12.079 1.884 -8.308 1.00 98.44 163 LYS A N 1
ATOM 1255 C CA . LYS A 1 163 ? -12.671 2.540 -7.139 1.00 98.44 163 LYS A CA 1
ATOM 1256 C C . LYS A 1 163 ? -11.678 2.540 -5.975 1.00 98.44 163 LYS A C 1
ATOM 1258 O O . LYS A 1 163 ? -11.370 1.490 -5.421 1.00 98.44 163 LYS A O 1
ATOM 1263 N N . VAL A 1 164 ? -11.245 3.722 -5.554 1.00 98.56 164 VAL A N 1
ATOM 1264 C CA . VAL A 1 164 ? -10.433 3.875 -4.341 1.00 98.56 164 VAL A CA 1
ATOM 1265 C C . VAL A 1 164 ? -11.333 3.958 -3.110 1.00 98.56 164 VAL A C 1
ATOM 1267 O O . VAL A 1 164 ? -12.312 4.710 -3.095 1.00 98.56 164 VAL A O 1
ATOM 1270 N N . ILE A 1 165 ? -10.995 3.187 -2.079 1.00 98.75 165 ILE A N 1
ATOM 1271 C CA . ILE A 1 165 ? -11.574 3.270 -0.738 1.00 98.75 165 ILE A CA 1
ATOM 1272 C C . ILE A 1 165 ? -10.592 4.059 0.131 1.00 98.75 165 ILE A C 1
ATOM 1274 O O . ILE A 1 165 ? -9.469 3.628 0.378 1.00 98.75 165 ILE A O 1
ATOM 1278 N N . TYR A 1 166 ? -11.010 5.241 0.570 1.00 98.75 166 TYR A N 1
ATOM 1279 C CA . TYR A 1 166 ? -10.182 6.112 1.398 1.00 98.75 166 TYR A CA 1
ATOM 1280 C C . TYR A 1 166 ? -10.233 5.644 2.846 1.00 98.75 166 TYR A C 1
ATOM 1282 O O . TYR A 1 166 ? -11.318 5.581 3.433 1.00 98.75 166 TYR A O 1
ATOM 1290 N N . GLY A 1 167 ? -9.076 5.330 3.416 1.00 98.62 167 GLY A N 1
ATOM 1291 C CA . GLY A 1 167 ? -8.974 4.861 4.783 1.00 98.62 167 GLY A CA 1
ATOM 1292 C C . GLY A 1 167 ? -7.729 5.351 5.506 1.00 98.62 167 GLY A C 1
ATOM 1293 O O . GLY A 1 167 ? -6.961 6.169 5.005 1.00 98.62 167 GLY A O 1
ATOM 1294 N N . LEU A 1 168 ? -7.582 4.867 6.729 1.00 98.62 168 LEU A N 1
ATOM 1295 C CA . LEU A 1 168 ? -6.530 5.223 7.667 1.00 98.62 168 LEU A CA 1
ATOM 1296 C C . LEU A 1 168 ? -6.249 3.994 8.521 1.00 98.62 168 LEU A C 1
ATOM 1298 O O . LEU A 1 168 ? -7.197 3.410 9.048 1.00 98.62 168 LEU A O 1
ATOM 1302 N N . GLU A 1 169 ? -4.983 3.637 8.706 1.00 98.75 169 GLU A N 1
ATOM 1303 C CA . GLU A 1 169 ? -4.626 2.786 9.836 1.00 98.75 169 GLU A CA 1
ATOM 1304 C C . GLU A 1 169 ? -4.251 3.682 11.020 1.00 98.75 169 GLU A C 1
ATOM 1306 O O . GLU A 1 169 ? -3.289 4.452 10.983 1.00 98.75 169 GLU A O 1
ATOM 1311 N N . GLY A 1 170 ? -5.088 3.654 12.051 1.00 97.94 170 GLY A N 1
ATOM 1312 C CA . GLY A 1 170 ? -4.984 4.507 13.224 1.00 97.94 170 GLY A CA 1
ATOM 1313 C C . GLY A 1 170 ? -4.349 3.807 14.420 1.00 97.94 170 GLY A C 1
ATOM 1314 O O . GLY A 1 170 ? -4.358 2.584 14.520 1.00 97.94 170 GLY A O 1
ATOM 1315 N N . TYR A 1 171 ? -3.865 4.603 15.374 1.00 98.00 171 TYR A N 1
ATOM 1316 C CA . TYR A 1 171 ? -3.336 4.119 16.650 1.00 98.00 171 TYR A CA 1
ATOM 1317 C C . TYR A 1 171 ? -4.368 4.329 17.767 1.00 98.00 171 TYR A C 1
ATOM 1319 O O . TYR A 1 171 ? -4.387 5.380 18.408 1.00 98.00 171 TYR A O 1
ATOM 1327 N N . LEU A 1 172 ? -5.233 3.342 17.985 1.00 97.69 172 LEU A N 1
ATOM 1328 C CA . LEU A 1 172 ? -6.309 3.352 18.974 1.00 97.69 172 LEU A CA 1
ATOM 1329 C C . LEU A 1 172 ? -5.768 3.231 20.404 1.00 97.69 172 LEU A C 1
ATOM 1331 O O . LEU A 1 172 ? -5.013 2.309 20.701 1.00 97.69 172 LEU A O 1
ATOM 1335 N N . VAL A 1 173 ? -6.205 4.118 21.293 1.00 96.94 173 VAL A N 1
ATOM 1336 C CA . VAL A 1 173 ? -5.996 4.041 22.753 1.00 96.94 173 VAL A CA 1
ATOM 1337 C C . VAL A 1 173 ? -7.354 4.107 23.456 1.00 96.94 173 VAL A C 1
ATOM 1339 O O . VAL A 1 173 ? -8.314 4.587 22.851 1.00 96.94 173 VAL A O 1
ATOM 1342 N N . GLU A 1 174 ? -7.471 3.632 24.700 1.00 92.38 174 GLU A N 1
ATOM 1343 C CA . GLU A 1 174 ? -8.728 3.782 25.452 1.00 92.38 174 GLU A CA 1
ATOM 1344 C C . GLU A 1 174 ? -8.938 5.249 25.834 1.00 92.38 174 GLU A C 1
ATOM 1346 O O . GLU A 1 174 ? -9.727 5.943 25.185 1.00 92.38 174 GLU A O 1
ATOM 1351 N N . ASP A 1 175 ? -8.178 5.729 26.824 1.00 80.75 175 ASP A N 1
ATOM 1352 C CA . ASP A 1 175 ? -8.359 7.064 27.406 1.00 80.75 175 ASP A CA 1
ATOM 1353 C C . ASP A 1 175 ? -7.052 7.858 27.578 1.00 80.75 175 ASP A C 1
ATOM 1355 O O . ASP A 1 175 ? -7.054 9.069 27.343 1.00 80.75 175 ASP A O 1
ATOM 1359 N N . ASP A 1 176 ? -5.940 7.221 27.971 1.00 85.81 176 ASP A N 1
ATOM 1360 C CA . ASP A 1 176 ? -4.639 7.891 28.144 1.00 85.81 176 ASP A CA 1
ATOM 1361 C C . ASP A 1 176 ? -3.733 7.656 26.924 1.00 85.81 176 ASP A C 1
ATOM 1363 O O . ASP A 1 176 ? -3.386 6.529 26.578 1.00 85.81 176 ASP A O 1
ATOM 1367 N N . ASP A 1 177 ? -3.282 8.743 26.293 1.00 81.69 177 ASP A N 1
ATOM 1368 C CA . A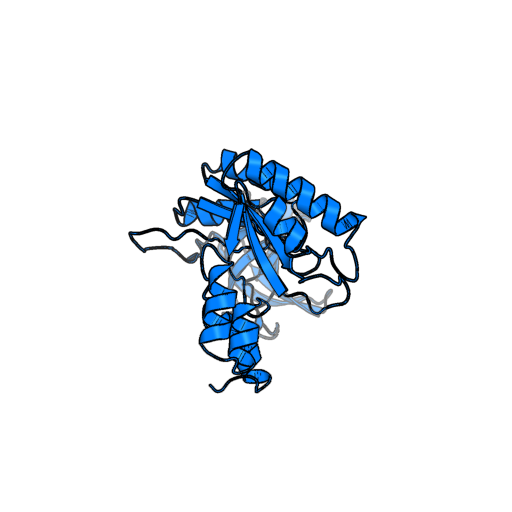SP A 1 177 ? -2.407 8.723 25.113 1.00 81.69 177 ASP A CA 1
ATOM 1369 C C . ASP A 1 177 ? -1.040 8.046 25.370 1.00 81.69 177 ASP A C 1
ATOM 1371 O O . ASP A 1 177 ? -0.320 7.686 24.427 1.00 81.69 177 ASP A O 1
ATOM 1375 N N . LYS A 1 178 ? -0.666 7.858 26.645 1.00 83.25 178 LYS A N 1
ATOM 1376 C CA . LYS A 1 178 ? 0.537 7.124 27.072 1.00 83.25 178 LYS A CA 1
ATOM 1377 C C . LYS A 1 178 ? 0.348 5.612 27.109 1.00 83.25 178 LYS A C 1
ATOM 1379 O O . LYS A 1 178 ? 1.342 4.892 27.238 1.00 83.25 178 LYS A O 1
ATOM 1384 N N . GLU A 1 179 ? -0.887 5.129 27.026 1.00 88.00 179 GLU A N 1
ATOM 1385 C CA . GLU A 1 179 ? -1.170 3.703 27.003 1.00 88.00 179 GLU A CA 1
ATOM 1386 C C . GLU A 1 179 ? -0.614 3.035 25.747 1.00 88.00 179 GLU A C 1
ATOM 1388 O O . GLU A 1 179 ? -0.197 3.654 24.757 1.00 88.00 179 GLU A O 1
ATOM 1393 N N . ARG A 1 180 ? -0.598 1.704 25.801 1.00 91.12 180 ARG A N 1
ATOM 1394 C CA . ARG A 1 180 ? -0.319 0.905 24.622 1.00 91.12 180 ARG A CA 1
ATOM 1395 C C . ARG A 1 180 ? -1.428 1.150 23.608 1.00 91.12 180 ARG A C 1
ATOM 1397 O O . ARG A 1 180 ? -2.573 0.793 23.860 1.00 91.12 180 ARG A O 1
ATOM 1404 N N . ALA A 1 181 ? -1.060 1.694 22.456 1.00 95.88 181 ALA A N 1
ATOM 1405 C CA . ALA A 1 181 ? -1.991 1.784 21.351 1.00 95.88 181 ALA A CA 1
ATOM 1406 C C . ALA A 1 181 ? -2.028 0.491 20.545 1.00 95.88 181 ALA A C 1
ATOM 1408 O O . ALA A 1 181 ? -1.019 -0.214 20.427 1.00 95.88 181 ALA A O 1
ATOM 1409 N N . TYR A 1 182 ? -3.182 0.253 19.949 1.00 97.56 182 TYR A N 1
ATOM 1410 C CA . TYR A 1 182 ? -3.443 -0.836 19.027 1.00 97.56 182 TYR A CA 1
ATOM 1411 C C . TYR A 1 182 ? -3.746 -0.283 17.644 1.00 97.56 182 TYR A C 1
ATOM 1413 O O . TYR A 1 182 ? -4.222 0.844 17.509 1.00 97.56 182 TYR A O 1
ATOM 1421 N N . HIS A 1 183 ? -3.474 -1.064 16.609 1.00 98.12 183 HIS A N 1
ATOM 1422 C CA . HIS A 1 183 ? -3.862 -0.670 15.262 1.00 98.12 183 HIS A CA 1
ATOM 1423 C C . HIS A 1 183 ? -5.373 -0.840 15.056 1.00 98.12 183 HIS A C 1
ATOM 1425 O O . HIS A 1 183 ? -5.996 -1.736 15.628 1.00 98.12 183 HIS A O 1
ATOM 1431 N N . VAL A 1 184 ? -5.959 0.036 14.242 1.00 98.44 184 VAL A N 1
ATOM 1432 C CA . VAL A 1 184 ? -7.353 -0.043 13.785 1.00 98.44 184 VAL A CA 1
ATOM 1433 C C . VAL A 1 184 ? -7.434 0.440 12.343 1.00 98.44 184 VAL A C 1
ATOM 1435 O O . VAL A 1 184 ? -6.928 1.516 12.026 1.00 98.44 184 VAL A O 1
ATOM 1438 N N . VAL A 1 185 ? -8.104 -0.311 11.471 1.00 98.69 185 VAL A N 1
ATOM 1439 C CA . VAL A 1 185 ? -8.363 0.145 10.100 1.00 98.69 185 VAL A CA 1
ATOM 1440 C C . VAL A 1 185 ? -9.677 0.908 10.067 1.00 98.69 185 VAL A C 1
ATOM 1442 O O . VAL A 1 185 ? -10.710 0.415 10.509 1.00 98.69 185 VAL A O 1
ATOM 1445 N N . ILE A 1 186 ? -9.657 2.118 9.522 1.00 98.75 186 ILE A N 1
ATOM 1446 C CA . ILE A 1 186 ? -10.817 3.004 9.447 1.00 98.75 186 ILE A CA 1
ATOM 1447 C C . ILE A 1 186 ? -11.079 3.320 7.976 1.00 98.75 186 ILE A C 1
ATOM 1449 O O . ILE A 1 186 ? -10.280 3.999 7.339 1.00 98.75 186 ILE A O 1
ATOM 1453 N N . LEU A 1 187 ? -12.206 2.860 7.429 1.00 98.81 187 LEU A N 1
ATOM 1454 C CA . LEU A 1 187 ? -12.586 3.089 6.030 1.00 98.81 187 LEU A CA 1
ATOM 1455 C C . LEU A 1 187 ? -13.754 4.077 5.933 1.00 98.81 187 LEU A C 1
ATOM 1457 O O . LEU A 1 187 ? -14.793 3.892 6.570 1.00 98.81 187 LEU A O 1
ATOM 1461 N N . ALA A 1 188 ? -13.630 5.105 5.093 1.00 98.69 188 ALA A N 1
ATOM 1462 C CA . ALA A 1 188 ? -14.716 6.047 4.837 1.00 98.69 188 ALA A CA 1
ATOM 1463 C C . ALA A 1 188 ? -15.742 5.468 3.848 1.00 98.69 188 ALA A C 1
ATOM 1465 O O . ALA A 1 188 ? -15.442 5.204 2.683 1.00 98.69 188 ALA A O 1
ATOM 1466 N N . LYS A 1 189 ? -16.999 5.342 4.290 1.00 98.12 189 LYS A N 1
ATOM 1467 C CA . LYS A 1 189 ? -18.132 4.894 3.457 1.00 98.12 189 LYS A CA 1
ATOM 1468 C C . LYS A 1 189 ? -18.663 5.988 2.536 1.00 98.12 189 LYS A C 1
ATOM 1470 O O . LYS A 1 189 ? -19.215 5.700 1.477 1.00 98.12 189 LYS A O 1
ATOM 1475 N N . ASN A 1 190 ? -18.594 7.239 2.984 1.00 98.25 190 ASN A N 1
ATOM 1476 C CA . ASN A 1 190 ? -19.230 8.381 2.333 1.00 98.25 190 ASN A CA 1
ATOM 1477 C C . ASN A 1 190 ? -18.486 9.692 2.654 1.00 98.25 190 ASN A C 1
ATOM 1479 O O . ASN A 1 190 ? -17.482 9.700 3.366 1.00 98.25 190 ASN A O 1
ATOM 1483 N N . LYS A 1 191 ? -18.987 10.819 2.129 1.00 97.81 191 LYS A N 1
ATOM 1484 C CA . LYS A 1 191 ? -18.382 12.148 2.335 1.00 97.81 191 LYS A CA 1
ATOM 1485 C C . LYS A 1 191 ? -18.321 12.565 3.810 1.00 97.81 191 LYS A C 1
ATOM 1487 O O . LYS A 1 191 ? -17.367 13.233 4.192 1.00 97.81 191 LYS A O 1
ATOM 1492 N N . GLN A 1 192 ? -19.307 12.166 4.619 1.00 98.38 192 GLN A N 1
ATOM 1493 C CA . GLN A 1 192 ? -19.298 12.438 6.058 1.00 98.38 192 GLN A CA 1
ATOM 1494 C C . GLN A 1 192 ? -18.160 11.676 6.742 1.00 98.38 192 GLN A C 1
ATOM 1496 O O . GLN A 1 192 ? -17.370 12.281 7.457 1.00 98.38 192 GLN A O 1
ATOM 1501 N N . GLY A 1 193 ? -18.003 10.386 6.430 1.00 98.50 193 GLY A N 1
ATOM 1502 C CA . GLY A 1 193 ? -16.878 9.581 6.906 1.00 98.50 193 GLY A CA 1
ATOM 1503 C C . GLY A 1 193 ? -15.523 10.151 6.484 1.00 98.50 193 GLY A C 1
ATOM 1504 O O . GLY A 1 193 ? -14.607 10.224 7.291 1.00 98.50 193 GLY A O 1
ATOM 1505 N N . LEU A 1 194 ? -15.399 10.641 5.247 1.00 98.38 194 LEU A N 1
ATOM 1506 C CA . LEU A 1 194 ? -14.162 11.280 4.785 1.00 98.38 194 LEU A CA 1
ATOM 1507 C C . LEU A 1 194 ? -13.842 12.560 5.575 1.00 98.38 194 LEU A C 1
ATOM 1509 O O . LEU A 1 194 ? -12.695 12.782 5.955 1.00 98.38 194 LEU A O 1
ATOM 1513 N N . ARG A 1 195 ? -14.855 13.385 5.868 1.00 98.56 195 ARG A N 1
ATOM 1514 C CA . ARG A 1 195 ? -14.695 14.552 6.743 1.00 98.56 195 ARG A CA 1
ATOM 1515 C C . ARG A 1 195 ? -14.264 14.133 8.151 1.00 98.56 195 ARG A C 1
ATOM 1517 O O . ARG A 1 195 ? -13.344 14.731 8.700 1.00 98.56 195 ARG A O 1
ATOM 1524 N N . HIS A 1 196 ? -14.894 13.104 8.712 1.00 98.62 196 HIS A N 1
ATOM 1525 C CA . HIS A 1 196 ? -14.525 12.559 10.015 1.00 98.62 196 HIS A CA 1
ATOM 1526 C C . HIS A 1 196 ? -13.094 12.019 10.039 1.00 98.62 196 HIS A C 1
ATOM 1528 O O . HIS A 1 196 ? -12.396 12.271 11.012 1.00 98.62 196 HIS A O 1
ATOM 1534 N N . LEU A 1 197 ? -12.612 11.373 8.971 1.00 98.19 197 LEU A N 1
ATOM 1535 C CA . LEU A 1 197 ? -11.204 10.979 8.865 1.00 98.19 197 LEU A CA 1
ATOM 1536 C C . LEU A 1 197 ? -10.267 12.187 8.977 1.00 98.19 197 LEU A C 1
ATOM 1538 O O . LEU A 1 197 ? -9.307 12.135 9.739 1.00 98.19 197 LEU A O 1
ATOM 1542 N N . TYR A 1 198 ? -10.550 13.291 8.277 1.00 98.56 198 TYR A N 1
ATOM 1543 C CA . TYR A 1 198 ? -9.731 14.503 8.391 1.00 98.56 198 TYR A CA 1
ATOM 1544 C C . TYR A 1 198 ? -9.750 15.100 9.800 1.00 98.56 198 TYR A C 1
ATOM 1546 O O . TYR A 1 198 ? -8.707 15.520 10.299 1.00 98.56 198 TYR A O 1
ATOM 1554 N N . GLU A 1 199 ? -10.909 15.117 10.456 1.00 98.50 199 GLU A N 1
ATOM 1555 C CA . GLU A 1 199 ? -11.035 15.565 11.846 1.00 98.50 199 GLU A CA 1
ATOM 1556 C C . GLU A 1 199 ? -10.250 14.647 12.801 1.00 98.50 199 GLU A C 1
ATOM 1558 O O . GLU A 1 199 ? -9.473 15.147 13.609 1.00 98.50 199 GLU A O 1
ATOM 1563 N N . ILE A 1 200 ? -10.363 13.321 12.657 1.00 98.50 200 ILE A N 1
ATOM 1564 C CA . ILE A 1 200 ? -9.625 12.327 13.455 1.00 98.50 200 ILE A CA 1
ATOM 1565 C C . ILE A 1 200 ? -8.111 12.497 13.284 1.00 98.50 200 ILE A C 1
ATOM 1567 O O . ILE A 1 200 ? -7.397 12.552 14.281 1.00 98.50 200 ILE A O 1
ATOM 1571 N N . VAL A 1 201 ? -7.617 12.621 12.046 1.00 98.44 201 VAL A N 1
ATOM 1572 C CA . VAL A 1 201 ? -6.184 12.832 11.764 1.00 98.44 201 VAL A CA 1
ATOM 1573 C C . VAL A 1 201 ? -5.696 14.159 12.348 1.00 98.44 201 VAL A C 1
ATOM 1575 O O . VAL A 1 201 ? -4.587 14.242 12.867 1.00 98.44 201 VAL A O 1
ATOM 1578 N N . THR A 1 202 ? -6.519 15.205 12.289 1.00 98.44 202 THR A N 1
ATOM 1579 C CA . THR A 1 202 ? -6.174 16.516 12.852 1.00 98.44 202 THR A CA 1
ATOM 1580 C C . THR A 1 202 ? -6.065 16.443 14.374 1.00 98.44 202 THR A C 1
ATOM 1582 O O . THR A 1 202 ? -5.067 16.870 14.948 1.00 98.44 202 THR A O 1
ATOM 1585 N N . GLU A 1 203 ? -7.065 15.868 15.038 1.00 97.94 203 GLU A N 1
ATOM 1586 C CA . GLU A 1 203 ? -7.089 15.730 16.497 1.00 97.94 203 GLU A CA 1
ATOM 1587 C C . GLU A 1 203 ? -5.957 14.823 17.005 1.00 97.94 203 GLU A C 1
ATOM 1589 O O . GLU A 1 203 ? -5.307 15.147 18.004 1.00 97.94 203 GLU A O 1
ATOM 1594 N N . SER A 1 204 ? -5.654 13.738 16.285 1.00 97.81 204 SER A N 1
ATOM 1595 C CA . SER A 1 204 ? -4.580 12.808 16.645 1.00 97.81 204 SER A CA 1
ATOM 1596 C C . SER A 1 204 ? -3.186 13.432 16.567 1.00 97.81 204 SER A C 1
ATOM 1598 O O . SER A 1 204 ? -2.323 13.104 17.379 1.00 97.81 204 SER A O 1
ATOM 1600 N N . HIS A 1 205 ? -2.962 14.369 15.641 1.00 98.19 205 HIS A N 1
ATOM 1601 C CA . HIS A 1 205 ? -1.694 15.097 15.527 1.00 98.19 205 HIS A CA 1
ATOM 1602 C C . HIS A 1 205 ? -1.600 16.325 16.433 1.00 98.19 205 HIS A C 1
ATOM 1604 O O . HIS A 1 205 ? -0.497 16.696 16.827 1.00 98.19 205 HIS A O 1
ATOM 1610 N N . LEU A 1 206 ? -2.720 16.987 16.738 1.00 97.69 206 LEU A N 1
ATOM 1611 C CA . LEU A 1 206 ? -2.702 18.256 17.473 1.00 97.69 206 LEU A CA 1
ATOM 1612 C C . LEU A 1 206 ? -2.914 18.099 18.978 1.00 97.69 206 LEU A C 1
ATOM 1614 O O . LEU A 1 206 ? -2.308 18.841 19.748 1.00 97.69 206 LEU A O 1
ATOM 1618 N N . LYS A 1 207 ? -3.790 17.183 19.402 1.00 96.81 207 LYS A N 1
ATOM 1619 C CA . LYS A 1 207 ? -4.195 17.052 20.811 1.00 96.81 207 LYS A CA 1
ATOM 1620 C C . LYS A 1 207 ? -3.749 15.746 21.449 1.00 96.81 207 LYS A C 1
ATOM 1622 O O . LYS A 1 207 ? -3.422 15.752 22.629 1.00 96.81 207 LYS A O 1
ATOM 1627 N N . HIS A 1 208 ? -3.714 14.671 20.667 1.00 96.38 208 HIS A N 1
ATOM 1628 C CA . HIS A 1 208 ? -3.462 13.308 21.151 1.00 96.38 208 HIS A CA 1
ATOM 1629 C C . HIS A 1 208 ? -2.135 12.729 20.652 1.00 96.38 208 HIS A C 1
ATOM 1631 O O . HIS A 1 208 ? -1.921 11.515 20.606 1.00 96.38 208 HIS A O 1
ATOM 1637 N N . PHE A 1 209 ? -1.212 13.600 20.243 1.00 96.62 209 PHE A N 1
ATOM 1638 C CA . PHE A 1 209 ? 0.096 13.154 19.800 1.00 96.62 209 PHE A CA 1
ATOM 1639 C C . PHE A 1 209 ? 0.959 12.781 21.005 1.00 96.62 209 PHE A C 1
ATOM 1641 O O . PHE A 1 209 ? 1.191 13.595 21.899 1.00 96.62 209 PHE A O 1
ATOM 1648 N N . TYR A 1 210 ? 1.489 11.559 20.994 1.00 94.06 210 TYR A N 1
ATOM 1649 C CA . TYR A 1 210 ? 2.515 11.130 21.942 1.00 94.06 210 TYR A CA 1
ATOM 1650 C C . TYR A 1 210 ? 3.802 10.758 21.198 1.00 94.06 210 TYR A C 1
ATOM 1652 O O . TYR A 1 210 ? 4.614 11.620 20.885 1.00 94.06 210 TYR A O 1
ATOM 1660 N N . ARG A 1 211 ? 3.994 9.475 20.880 1.00 92.50 211 ARG A N 1
ATOM 1661 C CA . ARG A 1 211 ? 5.071 9.003 19.984 1.00 92.50 211 ARG A CA 1
ATOM 1662 C C . ARG A 1 211 ? 4.604 8.848 18.538 1.00 92.50 211 ARG A C 1
ATOM 1664 O O . ARG A 1 211 ? 5.409 8.845 17.619 1.00 92.50 211 ARG A O 1
ATOM 1671 N N . THR A 1 212 ? 3.298 8.705 18.374 1.00 95.06 212 THR A N 1
ATOM 1672 C CA . THR A 1 212 ? 2.559 8.567 17.118 1.00 95.06 212 THR A CA 1
ATOM 1673 C C . THR A 1 212 ? 1.224 9.295 17.299 1.00 95.06 212 THR A C 1
ATOM 1675 O O . THR A 1 212 ? 0.803 9.466 18.452 1.00 95.06 212 THR A O 1
ATOM 1678 N N . PRO A 1 213 ? 0.516 9.656 16.221 1.00 97.12 213 PRO A N 1
ATOM 1679 C CA . PRO A 1 213 ? -0.797 10.290 16.322 1.00 97.12 213 PRO A CA 1
ATOM 1680 C C . PRO A 1 213 ? -1.849 9.313 16.881 1.00 97.12 213 PRO A C 1
ATOM 1682 O O . PRO A 1 213 ? -2.338 8.446 16.154 1.00 97.12 213 PRO A O 1
ATOM 1685 N N . ARG A 1 214 ? -2.178 9.404 18.179 1.00 97.50 214 ARG A N 1
ATOM 1686 C CA . ARG A 1 214 ? -3.113 8.479 18.844 1.00 97.50 214 ARG A CA 1
ATOM 1687 C C . ARG A 1 214 ? -4.562 8.917 18.663 1.00 97.50 214 ARG A C 1
ATOM 1689 O O . ARG A 1 214 ? -4.859 10.095 18.490 1.00 97.50 214 ARG A O 1
ATOM 1696 N N . ILE A 1 215 ? -5.468 7.950 18.699 1.00 97.75 215 ILE A N 1
ATOM 1697 C CA . ILE A 1 215 ? -6.906 8.159 18.560 1.00 97.75 215 ILE A CA 1
ATOM 1698 C C . ILE A 1 215 ? -7.575 7.568 19.802 1.00 97.75 215 ILE A C 1
ATOM 1700 O O . ILE A 1 215 ? -7.682 6.344 19.896 1.00 97.75 215 ILE A O 1
ATOM 1704 N N . PRO A 1 216 ? -8.047 8.398 20.745 1.00 97.12 216 PRO A N 1
ATOM 1705 C CA . PRO A 1 216 ? -8.861 7.914 21.852 1.00 97.12 216 PRO A CA 1
ATOM 1706 C C . PRO A 1 216 ? -10.131 7.229 21.347 1.00 97.12 216 PRO A C 1
ATOM 1708 O O . PRO A 1 216 ? -10.805 7.746 20.446 1.00 97.12 216 PRO A O 1
ATOM 1711 N N . ARG A 1 217 ? -10.513 6.098 21.950 1.00 96.88 217 ARG A N 1
ATOM 1712 C CA . ARG A 1 217 ? -11.696 5.326 21.538 1.00 96.88 217 ARG A CA 1
ATOM 1713 C C . ARG A 1 217 ? -12.958 6.185 21.555 1.00 96.88 217 ARG A C 1
ATOM 1715 O O . ARG A 1 217 ? -13.768 6.084 20.633 1.00 96.88 217 ARG A O 1
ATOM 1722 N N . ARG A 1 218 ? -13.094 7.081 22.540 1.00 96.31 218 ARG A N 1
ATOM 1723 C CA . ARG A 1 218 ? -14.208 8.043 22.623 1.00 96.31 218 ARG A CA 1
ATOM 1724 C C . ARG A 1 218 ? -14.310 8.945 21.388 1.00 96.31 218 ARG A C 1
ATOM 1726 O O . ARG A 1 218 ? -15.393 9.086 20.833 1.00 96.31 218 ARG A O 1
ATOM 1733 N N . LEU A 1 219 ? -13.185 9.476 20.900 1.00 96.44 219 LEU A N 1
ATOM 1734 C CA . LEU A 1 219 ? -13.146 10.340 19.716 1.00 96.44 219 LEU A CA 1
ATOM 1735 C C . LEU A 1 219 ? -13.579 9.555 18.474 1.00 96.44 219 LEU A C 1
ATOM 1737 O O . LEU A 1 219 ? -14.371 10.042 17.668 1.00 96.44 219 LEU A O 1
ATOM 1741 N N . LEU A 1 220 ? -13.091 8.319 18.335 1.00 96.56 220 LEU A N 1
ATOM 1742 C CA . LEU A 1 220 ? -13.468 7.452 17.222 1.00 96.56 220 LEU A CA 1
ATOM 1743 C C . LEU A 1 220 ? -14.961 7.092 17.254 1.00 96.56 220 LEU A C 1
ATOM 1745 O O . LEU A 1 220 ? -15.600 7.049 16.205 1.00 96.56 220 LEU A O 1
ATOM 1749 N N . GLN A 1 221 ? -15.534 6.874 18.441 1.00 96.81 221 GLN A N 1
ATOM 1750 C CA . GLN A 1 221 ? -16.969 6.632 18.609 1.00 96.81 221 GLN A CA 1
ATOM 1751 C C . GLN A 1 221 ? -17.810 7.869 18.271 1.00 96.81 221 GLN A C 1
ATOM 1753 O O . GLN A 1 221 ? -18.776 7.752 17.518 1.00 96.81 221 GLN A O 1
ATOM 1758 N N . GLU A 1 222 ? -17.421 9.053 18.754 1.00 97.50 222 GLU A N 1
ATOM 1759 C CA . GLU A 1 222 ? -18.082 10.329 18.437 1.00 97.50 222 GLU A CA 1
ATOM 1760 C C . GLU A 1 222 ? -18.113 10.603 16.923 1.00 97.50 222 GLU A C 1
ATOM 1762 O O . GLU A 1 222 ? -19.076 11.166 16.402 1.00 97.50 222 GLU A O 1
ATOM 1767 N N . LYS A 1 223 ? -17.071 10.177 16.201 1.00 97.88 223 LYS A N 1
ATOM 1768 C CA . LYS A 1 223 ? -16.904 10.373 14.754 1.00 97.88 223 LYS A CA 1
ATOM 1769 C C . LYS A 1 223 ? -17.245 9.132 13.920 1.00 97.88 223 LYS A C 1
ATOM 1771 O O . LYS A 1 223 ? -16.953 9.101 12.726 1.00 97.88 223 LYS A O 1
ATOM 1776 N N . ARG A 1 224 ? -17.889 8.112 14.505 1.00 97.19 224 ARG A N 1
ATOM 1777 C CA . ARG A 1 224 ? -18.128 6.808 13.851 1.00 97.19 224 ARG A CA 1
ATOM 1778 C C . ARG A 1 224 ? -19.062 6.877 12.642 1.00 97.19 224 ARG A C 1
ATOM 1780 O O . ARG A 1 224 ? -18.999 6.020 11.757 1.00 97.19 224 ARG A O 1
ATOM 1787 N N . GLU A 1 225 ? -19.949 7.870 12.580 1.00 98.12 225 GLU A N 1
ATOM 1788 C CA . GLU A 1 225 ? -20.873 8.010 11.454 1.00 98.12 225 GLU A CA 1
ATOM 1789 C C . GLU A 1 225 ? -20.105 8.082 10.124 1.00 98.12 225 GLU A C 1
ATOM 1791 O O . GLU A 1 225 ? -19.160 8.851 9.956 1.00 98.12 225 GLU A O 1
ATOM 1796 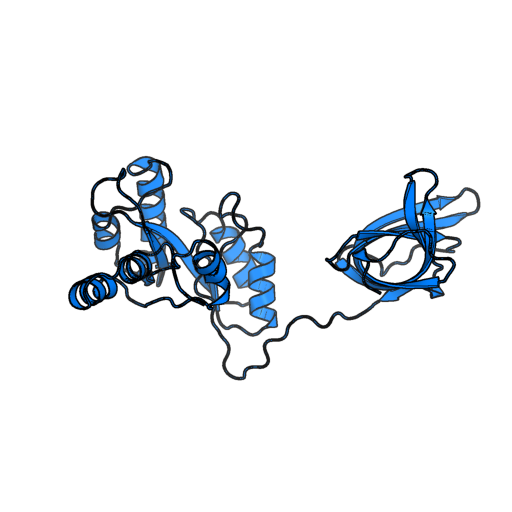N N . GLY A 1 226 ? -20.519 7.260 9.158 1.00 98.25 226 GLY A N 1
ATOM 1797 C CA . GLY A 1 226 ? -19.875 7.207 7.848 1.00 98.25 226 GLY A CA 1
ATOM 1798 C C . GLY A 1 226 ? -18.565 6.412 7.800 1.00 98.25 226 GLY A C 1
ATOM 1799 O O . GLY A 1 226 ? -17.994 6.326 6.716 1.00 98.25 226 GLY A O 1
ATOM 1800 N N . LEU A 1 227 ? -18.131 5.771 8.891 1.00 98.62 227 LEU A N 1
ATOM 1801 C CA . LEU A 1 227 ? -16.921 4.937 8.946 1.00 98.62 227 LEU A CA 1
ATOM 1802 C C . LEU A 1 227 ? -17.241 3.432 9.043 1.00 98.62 227 LEU A C 1
ATOM 1804 O O . LEU A 1 227 ? -18.343 3.050 9.450 1.00 98.62 227 LEU A O 1
ATOM 1808 N N . LEU A 1 228 ? -16.293 2.591 8.626 1.00 98.69 228 LEU A N 1
ATOM 1809 C CA . LEU A 1 228 ? -16.216 1.157 8.930 1.00 98.69 228 LEU A CA 1
ATOM 1810 C C . LEU A 1 228 ? -14.904 0.875 9.654 1.00 98.69 228 LEU A C 1
ATOM 1812 O O . LEU A 1 228 ? -13.859 1.333 9.192 1.00 98.69 228 LEU A O 1
ATOM 1816 N N . LEU A 1 229 ? -14.960 0.119 10.746 1.00 98.62 229 LEU A N 1
ATOM 1817 C CA . LEU A 1 229 ? -13.808 -0.230 11.569 1.00 98.62 229 LEU A CA 1
ATOM 1818 C C . LEU A 1 229 ? -13.415 -1.697 11.372 1.00 98.62 229 LEU A C 1
ATOM 1820 O O . LEU A 1 229 ? -14.243 -2.586 11.568 1.00 98.62 229 LEU A O 1
ATOM 1824 N N . GLY A 1 230 ? -12.155 -1.925 11.015 1.00 98.44 230 GLY A N 1
ATOM 1825 C CA . GLY A 1 230 ? -11.505 -3.230 10.932 1.00 98.44 230 GLY A CA 1
ATOM 1826 C C . GLY A 1 230 ? -10.589 -3.471 12.126 1.00 98.44 230 GLY A C 1
ATOM 1827 O O . GLY A 1 230 ? -10.008 -2.525 12.668 1.00 98.44 230 GLY A O 1
ATOM 1828 N N . SER A 1 231 ? -10.465 -4.729 12.549 1.00 97.62 231 SER A N 1
ATOM 1829 C CA . SER A 1 231 ? -9.644 -5.115 13.707 1.00 97.62 231 SER A CA 1
ATOM 1830 C C . SER A 1 231 ? -8.127 -5.008 13.489 1.00 97.62 231 SER A C 1
ATOM 1832 O O . SER A 1 231 ? -7.386 -5.255 14.440 1.00 97.62 231 SER A O 1
ATOM 1834 N N . ALA A 1 232 ? -7.680 -4.643 12.281 1.00 95.50 232 ALA A N 1
ATOM 1835 C CA . ALA A 1 232 ? -6.288 -4.503 11.863 1.00 95.50 232 ALA A CA 1
ATOM 1836 C C . ALA A 1 23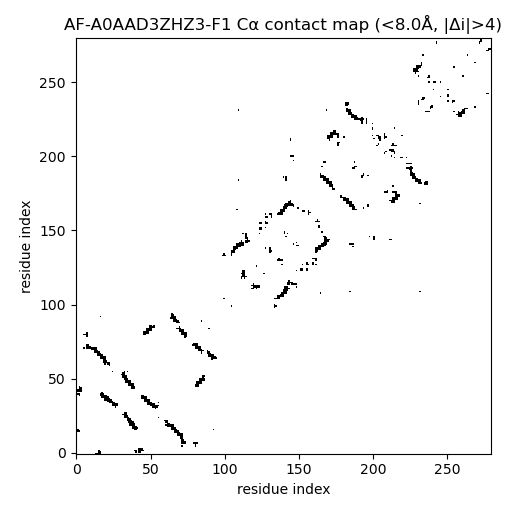2 ? -5.453 -5.795 11.944 1.00 95.50 232 ALA A C 1
ATOM 1838 O O . ALA A 1 232 ? -5.979 -6.910 11.949 1.00 95.50 232 ALA A O 1
ATOM 1839 N N . CYS A 1 233 ? -4.130 -5.624 11.908 1.00 92.12 233 CYS A N 1
ATOM 1840 C CA . CYS A 1 233 ? -3.135 -6.685 11.834 1.00 92.12 233 CYS A CA 1
ATOM 1841 C C . CYS A 1 233 ? -2.829 -7.318 13.207 1.00 92.12 233 CYS A C 1
ATOM 1843 O O . CYS A 1 233 ? -3.623 -7.264 14.147 1.00 92.12 233 CYS A O 1
ATOM 1845 N N . GLU A 1 234 ? -1.652 -7.923 13.350 1.00 93.75 234 GLU A N 1
ATOM 1846 C CA . GLU A 1 234 ? -1.167 -8.488 14.606 1.00 93.75 234 GLU A CA 1
ATOM 1847 C C . GLU A 1 234 ? -1.025 -7.453 15.724 1.00 93.75 234 GLU A C 1
ATOM 1849 O O . GLU A 1 234 ? -1.179 -7.797 16.895 1.00 93.75 234 GLU A O 1
ATOM 1854 N N . ALA A 1 235 ? -0.779 -6.185 15.385 1.00 94.62 235 ALA A N 1
ATOM 1855 C CA . ALA A 1 235 ? -0.751 -5.071 16.331 1.00 94.62 235 ALA A CA 1
ATOM 1856 C C . ALA A 1 235 ? -2.158 -4.578 16.735 1.00 94.62 235 ALA A C 1
ATOM 1858 O O . ALA A 1 235 ? -2.285 -3.691 17.586 1.00 94.62 235 ALA A O 1
ATOM 1859 N N . GLY A 1 236 ? -3.215 -5.152 16.154 1.00 96.62 236 GLY A N 1
ATOM 1860 C CA . GLY A 1 236 ? -4.606 -4.893 16.506 1.00 96.62 236 GLY A CA 1
ATOM 1861 C C . GLY A 1 236 ? -4.980 -5.419 17.892 1.00 96.62 236 GLY A C 1
ATOM 1862 O O . GLY A 1 236 ? -4.415 -6.386 18.410 1.00 96.62 236 GLY A O 1
ATOM 1863 N N . GLU A 1 237 ? -5.969 -4.781 18.514 1.00 97.06 237 GLU A N 1
ATOM 1864 C CA . GLU A 1 237 ? -6.381 -5.072 19.892 1.00 97.06 237 GLU A CA 1
ATOM 1865 C C . GLU A 1 237 ? -6.848 -6.522 20.067 1.00 97.06 237 GLU A C 1
ATOM 1867 O O . GLU A 1 237 ? -6.472 -7.189 21.035 1.00 97.06 237 GLU A O 1
ATOM 1872 N N . LEU A 1 238 ? -7.643 -7.016 19.111 1.00 96.94 238 LEU A N 1
ATOM 1873 C CA . LEU A 1 238 ? -8.218 -8.356 19.156 1.00 96.94 238 LEU A CA 1
ATOM 1874 C C . LEU A 1 238 ? -7.133 -9.434 19.069 1.00 96.94 238 LEU A C 1
ATOM 1876 O O . LEU A 1 238 ? -7.108 -10.341 19.899 1.00 96.94 238 LEU A O 1
ATOM 1880 N N . VAL A 1 239 ? -6.200 -9.315 18.119 1.00 95.25 239 VAL A N 1
ATOM 1881 C CA . VAL A 1 239 ? -5.104 -10.286 17.964 1.00 95.25 239 VAL A CA 1
ATOM 1882 C C . VAL A 1 239 ? -4.187 -10.263 19.186 1.00 95.25 239 VAL A C 1
ATOM 1884 O O . VAL A 1 239 ? -3.844 -11.315 19.721 1.00 95.25 239 VAL A O 1
ATOM 1887 N N . GLN A 1 240 ? -3.865 -9.080 19.715 1.00 95.44 240 GLN A N 1
ATOM 1888 C CA . GLN A 1 240 ? -3.081 -8.960 20.948 1.00 95.44 240 GLN A CA 1
ATOM 1889 C C . GLN A 1 240 ? -3.795 -9.540 22.177 1.00 95.44 240 GLN A C 1
ATOM 1891 O O . GLN A 1 240 ? -3.138 -9.984 23.119 1.00 95.44 240 GLN A O 1
ATOM 1896 N N . ALA A 1 241 ? -5.128 -9.522 22.224 1.00 96.06 241 ALA A N 1
ATOM 1897 C CA . ALA A 1 241 ? -5.888 -10.196 23.273 1.00 96.06 241 ALA A CA 1
ATOM 1898 C C . ALA A 1 241 ? -5.834 -11.727 23.120 1.00 96.06 241 ALA A C 1
ATOM 1900 O O . ALA A 1 241 ? -5.615 -12.424 24.110 1.00 96.06 241 ALA A O 1
ATOM 1901 N N . ILE A 1 242 ? -5.933 -12.244 21.889 1.00 94.88 242 ILE A N 1
ATOM 1902 C CA . ILE A 1 242 ? -5.786 -13.680 21.594 1.00 94.88 242 ILE A CA 1
ATOM 1903 C C . ILE A 1 242 ? -4.401 -14.181 22.023 1.00 94.88 242 ILE A C 1
ATOM 1905 O O . ILE A 1 242 ? -4.304 -15.163 22.753 1.00 94.88 242 ILE A O 1
ATOM 1909 N N . LEU A 1 243 ? -3.332 -13.473 21.643 1.00 92.94 243 LEU A N 1
ATOM 1910 C CA . LEU A 1 243 ? -1.953 -13.839 21.998 1.00 92.94 243 LEU A CA 1
ATOM 1911 C C . LEU A 1 243 ? -1.694 -13.826 23.513 1.00 92.94 243 LEU A C 1
ATOM 1913 O O . LEU A 1 243 ? -0.818 -14.536 23.999 1.00 92.94 243 LEU A O 1
ATOM 1917 N N . ARG A 1 244 ? -2.458 -13.036 24.273 1.00 94.25 244 ARG A N 1
ATOM 1918 C CA . ARG A 1 244 ? -2.396 -13.003 25.742 1.00 94.25 244 ARG A CA 1
ATOM 1919 C C . ARG A 1 244 ? -3.223 -14.101 26.419 1.00 94.25 244 ARG A C 1
ATOM 1921 O O . ARG A 1 244 ? -3.187 -14.191 27.643 1.00 94.25 244 ARG A O 1
ATOM 1928 N N . GLY A 1 245 ? -3.956 -14.917 25.659 1.00 95.12 245 GLY A N 1
ATOM 1929 C CA . GLY A 1 245 ? -4.828 -15.958 26.208 1.00 95.12 245 GLY A CA 1
ATOM 1930 C C . GLY A 1 245 ? -6.026 -15.395 26.977 1.00 95.12 245 GLY A C 1
ATOM 1931 O O . GLY A 1 245 ? -6.456 -15.983 27.968 1.00 95.12 245 GLY A O 1
ATOM 1932 N N . GLU A 1 246 ? -6.531 -14.231 26.564 1.00 97.31 246 GLU A N 1
ATOM 1933 C CA . GLU A 1 246 ? -7.698 -13.598 27.182 1.00 97.31 246 GLU A CA 1
ATOM 1934 C C . GLU A 1 246 ? -8.967 -14.454 27.005 1.00 97.31 246 GLU A C 1
ATOM 1936 O O . GLU A 1 246 ? -9.078 -15.259 26.079 1.00 97.31 246 GLU A O 1
ATOM 1941 N N . SER A 1 247 ? -9.948 -14.283 27.898 1.00 97.81 247 SER A N 1
ATOM 1942 C CA . SER A 1 247 ? -11.176 -15.087 27.874 1.00 97.81 247 SER A CA 1
ATOM 1943 C C . SER A 1 247 ? -12.028 -14.831 26.628 1.00 97.81 247 SER A C 1
ATOM 1945 O O . SER A 1 247 ? -12.088 -13.710 26.120 1.00 97.81 247 SER A O 1
ATOM 1947 N N . GLN A 1 248 ? -12.772 -15.853 26.193 1.00 97.44 248 GLN A N 1
ATOM 1948 C CA . GLN A 1 248 ? -13.705 -15.759 25.064 1.00 97.44 248 GLN A CA 1
ATOM 1949 C C . GLN A 1 248 ? -14.680 -14.576 25.201 1.00 97.44 248 GLN A C 1
ATOM 1951 O O . GLN A 1 248 ? -14.875 -13.829 24.249 1.00 97.44 248 GLN A O 1
ATOM 1956 N N . GLU A 1 249 ? -15.220 -14.343 26.401 1.00 98.00 249 GLU A N 1
ATOM 1957 C CA . GLU A 1 249 ? -16.116 -13.211 26.687 1.00 98.00 249 GLU A CA 1
ATOM 1958 C C . GLU A 1 249 ? -15.446 -11.854 26.408 1.00 98.00 249 GLU A C 1
ATOM 1960 O O . GLU A 1 249 ? -16.048 -10.946 25.831 1.00 98.00 249 GLU A O 1
ATOM 1965 N N . LYS A 1 250 ? -14.169 -11.707 26.780 1.00 97.12 250 LYS A N 1
ATOM 1966 C CA . LYS A 1 250 ? -13.412 -10.480 26.521 1.00 97.12 250 LYS A CA 1
ATOM 1967 C C . LYS A 1 250 ? -13.101 -10.320 25.036 1.00 97.12 250 LYS A C 1
ATOM 1969 O O . LYS A 1 250 ? -13.192 -9.203 24.529 1.00 97.12 250 LYS A O 1
ATOM 1974 N N . LEU A 1 251 ? -12.778 -11.410 24.340 1.00 97.94 251 LEU A N 1
ATOM 1975 C CA . LEU A 1 251 ? -12.563 -11.396 22.892 1.00 97.94 251 LEU A CA 1
ATOM 1976 C C . LEU A 1 251 ? -13.831 -10.972 22.146 1.00 97.94 251 LEU A C 1
ATOM 1978 O O . LEU A 1 251 ? -13.759 -10.107 21.280 1.00 97.94 251 LEU A O 1
ATOM 1982 N N . GLU A 1 252 ? -14.991 -11.508 22.523 1.00 97.69 252 GLU A N 1
ATOM 1983 C CA . GLU A 1 252 ? -16.287 -11.131 21.949 1.00 97.69 252 GLU A CA 1
ATOM 1984 C C . GLU A 1 252 ? -16.618 -9.661 22.212 1.00 97.69 252 GLU A C 1
ATOM 1986 O O . GLU A 1 252 ? -17.047 -8.946 21.303 1.00 97.69 252 GLU A O 1
ATOM 1991 N N . ARG A 1 253 ? -16.342 -9.167 23.426 1.00 97.50 253 ARG A N 1
ATOM 1992 C CA . ARG A 1 253 ? -16.507 -7.748 23.755 1.00 97.50 253 ARG A CA 1
ATOM 1993 C C . ARG A 1 253 ? -15.623 -6.855 22.884 1.00 97.50 253 ARG A C 1
ATOM 1995 O O . ARG A 1 253 ? -16.120 -5.861 22.360 1.00 97.50 253 ARG A O 1
ATOM 2002 N N . ILE A 1 254 ? -14.347 -7.200 22.709 1.00 96.88 254 ILE A N 1
ATOM 2003 C CA . ILE A 1 254 ? -13.423 -6.450 21.845 1.00 96.88 254 ILE A CA 1
ATOM 2004 C C . ILE A 1 254 ? -13.910 -6.505 20.393 1.00 96.88 254 ILE A C 1
ATOM 2006 O O . ILE A 1 254 ? -14.053 -5.467 19.751 1.00 96.88 254 ILE A O 1
ATOM 2010 N N . ALA A 1 255 ? -14.233 -7.699 19.890 1.00 97.75 255 ALA A N 1
ATOM 2011 C CA . ALA A 1 255 ? -14.702 -7.907 18.523 1.00 97.75 255 ALA A CA 1
ATOM 2012 C C . ALA A 1 255 ? -15.979 -7.110 18.207 1.00 97.75 255 ALA A C 1
ATOM 2014 O O . ALA A 1 255 ? -16.099 -6.574 17.110 1.00 97.75 255 ALA A O 1
ATOM 2015 N N . SER A 1 256 ? -16.888 -6.954 19.178 1.00 97.56 256 SER A N 1
ATOM 2016 C CA . SER A 1 256 ? -18.144 -6.203 19.014 1.00 97.56 256 SER A CA 1
ATOM 2017 C C . SER A 1 256 ? -17.957 -4.714 18.691 1.00 97.56 256 SER A C 1
ATOM 2019 O O . SER A 1 256 ? -18.886 -4.057 18.221 1.00 97.56 256 SER A O 1
ATOM 2021 N N . PHE A 1 257 ? -16.760 -4.167 18.924 1.00 97.50 257 PHE A N 1
ATOM 2022 C CA . PHE A 1 257 ? -16.435 -2.792 18.560 1.00 97.50 257 PHE A CA 1
ATOM 2023 C C . PHE A 1 257 ? -16.204 -2.612 17.051 1.00 97.50 257 PHE A C 1
ATOM 2025 O O . PHE A 1 257 ? -16.373 -1.499 16.541 1.00 97.50 257 PHE A O 1
ATOM 2032 N N . TYR A 1 258 ? -15.817 -3.667 16.336 1.00 98.25 258 TYR A N 1
ATOM 2033 C CA . TYR A 1 258 ? -15.422 -3.609 14.929 1.00 98.25 258 TYR A CA 1
ATOM 2034 C C . TYR A 1 258 ? -16.583 -4.006 14.010 1.00 98.25 258 TYR A C 1
ATOM 2036 O O . TYR A 1 258 ? -17.434 -4.815 14.369 1.00 98.25 258 TYR A O 1
ATOM 2044 N N . ASP A 1 259 ? -16.628 -3.421 12.813 1.00 98.44 259 ASP A N 1
ATOM 2045 C CA . ASP A 1 259 ? -17.642 -3.753 11.805 1.00 98.44 259 ASP A CA 1
ATOM 2046 C C . ASP A 1 259 ? -17.229 -4.980 10.972 1.00 98.44 259 ASP A C 1
ATOM 2048 O O . ASP A 1 259 ? -18.078 -5.667 10.405 1.00 98.44 259 ASP A O 1
ATOM 2052 N N . TYR A 1 260 ? -15.925 -5.257 10.892 1.00 98.31 260 TYR A N 1
ATOM 2053 C CA . TYR A 1 260 ? -15.367 -6.464 10.293 1.00 98.31 260 TYR A CA 1
ATOM 2054 C C . TYR A 1 260 ? -14.071 -6.868 10.999 1.00 98.31 260 TYR A C 1
ATOM 2056 O O . TYR A 1 260 ? -13.378 -6.042 11.595 1.00 98.31 260 TYR A O 1
ATOM 2064 N N . ILE A 1 261 ? -13.752 -8.158 10.931 1.00 98.06 261 ILE A N 1
ATOM 2065 C CA . ILE A 1 261 ? -12.546 -8.727 11.529 1.00 98.06 261 ILE A CA 1
ATOM 2066 C C . ILE A 1 261 ? -11.555 -9.036 10.414 1.00 98.06 261 ILE A C 1
ATOM 2068 O O . ILE A 1 261 ? -11.910 -9.639 9.401 1.00 98.06 261 ILE A O 1
ATOM 2072 N N . GLU A 1 262 ? -10.317 -8.610 10.605 1.00 97.75 262 GLU A N 1
ATOM 2073 C CA . GLU A 1 262 ? -9.223 -8.843 9.675 1.00 97.75 262 GLU A CA 1
ATOM 2074 C C . GLU A 1 262 ? -8.438 -10.088 10.075 1.00 97.75 262 GLU A C 1
ATOM 2076 O O . GLU A 1 262 ? -8.057 -10.274 11.229 1.00 97.75 262 GLU A O 1
ATOM 2081 N N . ILE A 1 263 ? -8.201 -10.950 9.090 1.00 95.31 263 ILE A N 1
ATOM 2082 C CA . ILE A 1 263 ? -7.387 -12.153 9.230 1.00 95.31 263 ILE A CA 1
ATOM 2083 C C . ILE A 1 263 ? -6.321 -12.073 8.146 1.00 95.31 263 ILE A C 1
ATOM 2085 O O . ILE A 1 263 ? -6.629 -12.130 6.953 1.00 95.31 263 ILE A O 1
ATOM 2089 N N . GLN A 1 264 ? -5.070 -11.903 8.564 1.00 93.12 264 GLN A N 1
ATOM 2090 C CA . GLN A 1 264 ? -3.946 -11.826 7.640 1.00 93.12 264 GLN A CA 1
ATOM 2091 C C . GLN A 1 264 ? -3.443 -13.225 7.251 1.00 93.12 264 GLN A C 1
ATOM 2093 O O . GLN A 1 264 ? -3.574 -14.167 8.039 1.00 93.12 264 GLN A O 1
ATOM 2098 N N . PRO A 1 265 ? -2.847 -13.380 6.053 1.00 93.75 265 PRO A N 1
ATOM 2099 C CA . PRO A 1 265 ? -2.130 -14.598 5.696 1.00 93.75 265 PRO A CA 1
ATOM 2100 C C . PRO A 1 265 ? -1.084 -14.961 6.756 1.00 93.75 265 PRO A C 1
ATOM 2102 O O . PRO A 1 265 ? -0.427 -14.080 7.309 1.00 93.75 265 PRO A O 1
ATOM 2105 N N . LEU A 1 266 ? -0.895 -16.260 7.006 1.00 90.19 266 LEU A N 1
ATOM 2106 C CA . LEU A 1 266 ? 0.013 -16.758 8.050 1.00 90.19 266 LEU A CA 1
ATOM 2107 C C . LEU A 1 266 ? 1.444 -16.219 7.905 1.00 90.19 266 LEU A C 1
ATOM 2109 O O . LEU A 1 266 ? 2.083 -15.899 8.905 1.00 90.19 266 LEU A O 1
ATOM 2113 N N . ASP A 1 267 ? 1.916 -16.048 6.667 1.00 91.31 267 ASP A N 1
ATOM 2114 C CA . ASP A 1 267 ? 3.257 -15.535 6.373 1.00 91.31 267 ASP A CA 1
ATOM 2115 C C . ASP A 1 267 ? 3.519 -14.139 6.960 1.00 91.31 267 ASP A C 1
ATOM 2117 O O . ASP A 1 267 ? 4.644 -13.866 7.382 1.00 91.31 267 ASP A O 1
ATOM 2121 N N . ASN A 1 268 ? 2.497 -13.279 7.066 1.00 90.56 268 ASN A N 1
ATOM 2122 C CA . ASN A 1 268 ? 2.634 -11.955 7.685 1.00 90.56 268 ASN A CA 1
ATOM 2123 C C . ASN A 1 268 ? 3.043 -12.065 9.166 1.00 90.56 268 ASN A C 1
ATOM 2125 O O . ASN A 1 268 ? 3.814 -11.256 9.684 1.00 90.56 268 ASN A O 1
ATOM 2129 N N . ASN A 1 269 ? 2.583 -13.124 9.831 1.00 90.44 269 ASN A N 1
ATOM 2130 C CA . ASN A 1 269 ? 2.786 -13.366 11.255 1.00 90.44 269 ASN A CA 1
ATOM 2131 C C . ASN A 1 269 ? 3.967 -14.298 11.547 1.00 90.44 269 ASN A C 1
ATOM 2133 O O . ASN A 1 269 ? 4.211 -14.636 12.704 1.00 90.44 269 ASN A O 1
ATOM 2137 N N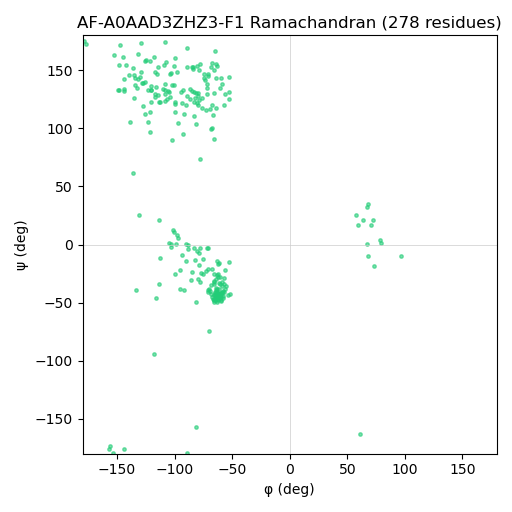 . ARG A 1 270 ? 4.749 -14.691 10.531 1.00 89.88 270 ARG A N 1
ATOM 2138 C CA . ARG A 1 270 ? 5.874 -15.629 10.687 1.00 89.88 270 ARG A CA 1
ATOM 2139 C C . ARG A 1 270 ? 6.915 -15.165 11.711 1.00 89.88 270 ARG A C 1
ATOM 2141 O O . ARG A 1 270 ? 7.561 -15.982 12.365 1.00 89.88 270 ARG A O 1
ATOM 2148 N N . HIS A 1 271 ? 7.061 -13.854 11.890 1.00 89.81 271 HIS A N 1
ATOM 2149 C CA . HIS A 1 271 ? 7.950 -13.281 12.897 1.00 89.81 271 HIS A CA 1
ATOM 2150 C C . HIS A 1 271 ? 7.543 -13.659 14.337 1.00 89.81 271 HIS A C 1
ATOM 2152 O O . HIS A 1 271 ? 8.419 -13.791 15.191 1.00 89.81 271 HIS A O 1
ATOM 2158 N N . LEU A 1 272 ? 6.258 -13.916 14.609 1.00 88.38 272 LEU A N 1
ATOM 2159 C CA . LEU A 1 272 ? 5.780 -14.339 15.930 1.00 88.38 272 LEU A CA 1
ATOM 2160 C C . LEU A 1 272 ? 6.309 -15.727 16.314 1.00 88.38 272 LEU A C 1
ATOM 2162 O O . LEU A 1 272 ? 6.639 -15.947 17.479 1.00 88.38 272 LEU A O 1
ATOM 2166 N N . ILE A 1 273 ? 6.474 -16.629 15.338 1.00 88.25 273 ILE A N 1
ATOM 2167 C CA . ILE A 1 273 ? 7.122 -17.936 15.540 1.00 88.25 273 ILE A CA 1
ATOM 2168 C C . ILE A 1 273 ? 8.588 -17.721 15.927 1.00 88.25 273 ILE A C 1
ATOM 2170 O O . ILE A 1 273 ? 9.066 -18.272 16.916 1.00 88.25 273 ILE A O 1
ATOM 2174 N N . SER A 1 274 ? 9.300 -16.851 15.198 1.00 86.25 274 SER A N 1
ATOM 2175 C CA . SER A 1 274 ? 10.714 -16.557 15.484 1.00 86.25 274 SER A CA 1
ATOM 2176 C C . SER A 1 274 ? 10.942 -15.920 16.862 1.00 86.25 274 SER A C 1
ATOM 2178 O O . SER A 1 274 ? 12.011 -16.079 17.446 1.00 86.25 274 SER A O 1
ATOM 2180 N N . GLN A 1 275 ? 9.929 -15.231 17.395 1.00 87.94 275 GLN A N 1
ATOM 2181 C CA . GLN A 1 275 ? 9.935 -14.624 18.727 1.00 87.94 275 GLN A CA 1
ATOM 2182 C C . GLN A 1 275 ? 9.449 -15.582 19.829 1.00 87.94 275 GLN A C 1
ATOM 2184 O O . GLN A 1 275 ? 9.470 -15.214 21.002 1.00 87.94 275 GLN A O 1
ATOM 2189 N N . GLY A 1 276 ? 9.002 -16.794 19.477 1.00 84.75 276 GLY A N 1
ATOM 2190 C CA . GLY A 1 276 ? 8.451 -17.770 20.419 1.00 84.75 276 GLY A CA 1
ATOM 2191 C C . GLY A 1 276 ? 7.082 -17.388 20.992 1.00 84.75 276 GLY A C 1
ATOM 2192 O O . GLY A 1 276 ? 6.678 -17.939 22.012 1.00 84.75 276 GLY A O 1
ATOM 2193 N N . ALA A 1 277 ? 6.375 -16.440 20.368 1.00 84.12 277 ALA A N 1
ATOM 2194 C CA . ALA A 1 277 ? 5.053 -15.999 20.811 1.00 84.12 277 ALA A CA 1
ATOM 2195 C C . ALA A 1 277 ? 3.942 -16.997 20.434 1.00 84.12 277 ALA A C 1
ATOM 2197 O O . ALA A 1 277 ? 2.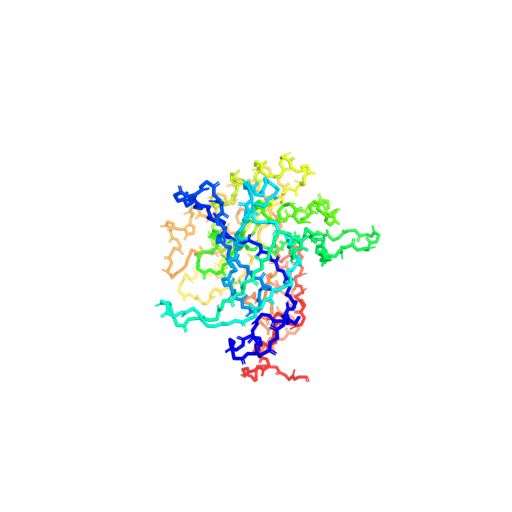904 -17.037 21.091 1.00 84.12 277 ALA A O 1
ATOM 2198 N N . VAL A 1 278 ? 4.162 -17.801 19.389 1.00 83.94 278 VAL A N 1
ATOM 2199 C CA . VAL A 1 278 ? 3.262 -18.864 18.912 1.00 83.94 278 VAL A CA 1
ATOM 2200 C C . VAL A 1 278 ? 4.082 -20.072 18.447 1.00 83.94 278 VAL A C 1
ATOM 2202 O O . VAL A 1 278 ? 5.250 -19.920 18.084 1.00 83.94 278 VAL A O 1
ATOM 2205 N N . SER A 1 279 ? 3.489 -21.268 18.474 1.00 82.50 279 SER A N 1
ATOM 2206 C CA . SER A 1 279 ? 4.092 -22.481 17.904 1.00 82.50 279 SER A CA 1
ATOM 2207 C C . SER A 1 279 ? 3.961 -22.519 16.378 1.00 82.50 279 SER A C 1
ATOM 2209 O O . SER A 1 279 ? 3.044 -21.905 15.831 1.00 82.50 279 SER A O 1
ATOM 2211 N N . ASP A 1 280 ? 4.869 -23.253 15.731 1.00 78.19 280 ASP A N 1
ATOM 2212 C CA . ASP A 1 280 ? 4.809 -23.606 14.301 1.00 78.19 280 ASP A CA 1
ATOM 2213 C C . ASP A 1 280 ? 3.699 -24.636 14.015 1.00 78.19 280 ASP A C 1
ATOM 2215 O O . ASP A 1 280 ? 3.444 -25.485 14.907 1.00 78.19 280 ASP A O 1
#

pLDDT: mean 93.0, std 6.66, range [58.88, 98.81]

Sequence (280 aa):
MPIKDLTGGEKGKVTIAGEVVEVGWRSNQFGKVEGTLVVTDRTDSVKVRLTDLDAKIEWLEPGTYVVLRGRSGIDRFDSEPVILAGEDEIAPCQVECRQDLHPEKRVELHLHTKMSQMDSVLSVAKAVARAKEWGHPAIAITDHGVVQSFPEAYLEGKKHGVKVIYGLEGYLVEDDDKERAYHVVILAKNKQGLRHLYEIVTESHLKHFYRTPRIPRRLLQEKREGLLLGSACEAGELVQAILRGESQEKLERIASFYDYIEIQPLDNNRHLISQGAVSD

Mean predicted aligned error: 6.33 Å

Foldseek 3Di:
DAPLVADQPDPFKDKDKFFWADWDWDADPVQFIKIWTWGHPPVDIAIEIEPRHNDDDVVDDGGFIKIFIFGWHADPVVRHIYGYGYPVGIDTDDDPDDEQPDPDADEAQDDEAPVQDPPDPHHLLNVLVVCLRNVPQAYEYAHELDQVNVVVNVVSCVVSVHHYWYWYFAFEDAAALPDRTATKIKTFQDPLSVVLSVVQSCCQVPPSDDPGSHGHPVSCVVSVPRIFIEQDDCSGPLNVCVLVVHDPVVSVVSCVSGPYYDDDDVVVVVVCCVVVSDPD

Radius of gyration: 25.34 Å; Cα contacts (8 Å, |Δi|>4): 564; chains: 1; bounding box: 60×42×64 Å

Secondary structure (DSSP, 8-state):
--GGG--S---SEEEEEEEEEEEEEEE-TTS-EEEEEEEE-SS-EEEEEEEEESS--TT--TT-EEEEEEEEEE-TTT-SEEEEE-GGGEEE----PPP---SSPP-B-----TTSTTT----HHHHHHHHHHTT-SEEEE--BS--TTHHHHHHHHHHHT-EEEEEEEEEEESS-TTSPPEEEEEEE-SHHHHHHHHHHHHHHHHTSBSSSBEEEHHHHHHT-TTEEEE--STTBHHHHHHHTT--HHHHHHHHTT-SB-----GGGGHHHHHTTSS--

Solvent-accessible surface area (backbone atoms only — not comparable to full-atom values): 15320 Å² total; per-residue (Å²): 91,68,56,66,75,64,77,26,75,53,92,48,74,46,49,40,56,26,36,25,72,41,73,46,77,48,73,50,98,85,66,36,27,35,38,43,35,34,36,28,60,84,74,32,73,41,42,34,39,36,51,88,28,81,59,83,68,84,86,68,48,64,74,38,36,33,38,38,48,19,37,42,28,61,36,84,86,80,72,39,51,29,31,44,28,48,76,94,28,53,43,82,44,86,77,89,64,92,75,63,82,62,92,75,60,64,65,55,73,79,34,58,28,52,67,14,76,97,74,35,87,40,50,57,61,60,54,49,52,47,36,50,76,43,57,23,70,34,40,31,42,25,18,59,52,41,64,81,54,51,67,62,40,54,54,40,20,62,73,67,72,33,45,67,40,57,28,28,25,36,32,38,24,67,82,52,68,85,52,84,58,19,38,30,32,40,35,36,76,43,74,63,9,45,53,34,51,55,50,51,45,48,44,9,61,72,75,33,52,65,97,54,41,24,37,40,46,64,59,53,60,78,44,38,64,42,50,44,35,32,35,32,59,73,63,2,56,58,48,49,36,58,74,67,68,57,55,70,69,56,51,50,58,55,50,69,75,36,77,44,80,58,82,77,64,69,76,81,51,48,63,39,44,79,70,65,71,45,85,130